Protein AF-A0A5N5E2P5-F1 (afdb_monomer)

Organism: Rhodococcus erythropolis (NCBI:txid1833)

Secondary structure (DSSP, 8-state):
--HHHHHHHHHHHTT--PBP--EE-TTT--EE--HHHHHHHHHHHHHHTTEEEEEEEEEETTEEEEEEEEEETTS-EEEEEEE---SSSSHHHHHHHHHHHHHHHHHHHHT--BTTTTTHHHHHHS-PPPPPHHHHHHHHHHHHHTT--HHHHHHHHHH--SHHHHHHHHHHHHHHHHHHHHHTTTTPPPPP----SSS----------S---HHHHHHHHHHHHHTSSS-HHHHHHHHHHHTTTTTTTSPP-GGG--HHHHHHHHHHHHHHHTT-----GGGT-----------

InterPro domains:
  IPR007499 Essential recombination function protein [PF04404] (5-132)

pLDDT: mean 73.66, std 18.64, range [28.56, 97.94]

Mean predicted aligned error: 20.8 Å

Nearest PDB structures (foldseek):
  3dwq-assembly1_D  TM=5.124E-01  e=7.482E-01  Escherichia coli
  4lid-assembly1_B  TM=5.039E-01  e=1.356E+00  Sulfolobus spindle-shaped virus 1
  6g51-assembly1_v  TM=3.681E-01  e=1.217E+00  Homo sapiens
  3zg5-assembly2_B  TM=3.020E-01  e=7.898E-01  Staphylococcus aureus subsp. aureus Mu50
  6p4t-assembly1_B  TM=3.098E-01  e=9.288E-01  Salmonella enterica subsp. enterica serovar Typhi str. CT18

Sequence (295 aa):
MPPAIAAALVKLQGEVKTVIKGAKNAHYGNTYAELADVQNAALPLLSKHKLALTQWVMSKDGKHFLRSYLVHESGVGVMHDTDLLLVKNDPQGLGSAITYQRRQTTMAILGLSAEDDDDDGNKAANRQAKPTDEQISEIRQLCVDLKFPKEQIDTRLVSLRTEDHATVAIANLRKLVSEKARILRNDETPATPVFTGDRDQVVPNEIIVKTSGKDDVVLNLQRHMLDLPISDKARRNLVGHVTGSKFGTSKPFLKNCTAEEITAIAEAVEEIKAGTYDLPPEWTDDSITPPVETA

Radius of gyration: 28.62 Å; Cα contacts (8 Å, |Δi|>4): 284; chains: 1; bounding box: 66×64×64 Å

Foldseek 3Di:
DDPLVVVLLVVLLVVADAQEFDDADPLPRDTDRFLVSLCVRQVVSCVVSQKDWDWDWDDDPNWIWIWIWIAGPVGDIDIDIGTQDFPDPDPVSSVVSRRVCSRVVSCVSNVHHHPPNVPPVVVVPDDQDAADPVLLVLLLVLCVLLVEDPVVSVVQSVVRGHNSSSVVSNVVSVVVNVVCVVCVVVPDDDDRDYDDPDDDDDDDDDDDDDDDDPVVLLVVLVVLLVPQPADPQLSQVLLCVLQVVPPPPDGDRSVPDDPVSSVVSSVLSVCSVVVNDDGDPVSGDDPDDDDDDDD

Solvent-accessible surface a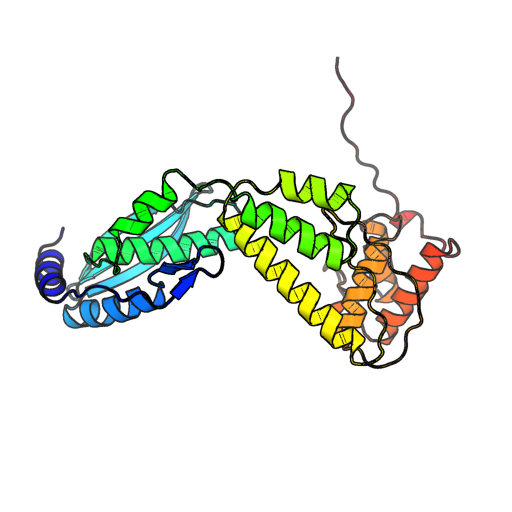rea (backbone atoms only — not comparable to full-atom values): 18065 Å² total; per-residue (Å²): 131,60,68,71,51,52,58,30,48,59,56,41,49,76,68,64,62,74,37,67,54,80,38,69,40,90,81,75,77,46,70,42,59,41,52,65,48,51,44,68,62,44,53,60,48,31,55,75,46,44,34,48,80,46,77,43,85,44,75,56,96,94,42,47,28,40,36,40,36,43,33,30,81,88,74,53,68,53,74,51,78,43,78,50,75,57,93,41,99,45,75,64,32,47,53,52,28,52,51,51,49,56,38,53,50,53,26,64,76,59,69,50,47,48,67,70,61,82,59,55,65,55,69,75,69,76,77,77,53,58,50,49,72,65,52,55,52,49,45,52,49,51,39,52,78,67,64,50,58,67,73,61,51,54,56,52,58,71,67,46,69,23,35,59,54,41,52,54,49,42,55,54,47,53,50,52,52,54,50,52,60,51,37,63,72,67,81,48,86,78,79,83,77,75,88,72,90,63,97,81,78,90,80,86,88,80,79,96,82,82,90,74,56,75,67,55,56,44,55,52,49,54,50,59,56,69,70,43,100,63,52,77,58,29,57,50,47,52,53,32,60,70,56,67,58,80,52,69,99,46,82,78,53,71,87,78,50,51,74,68,47,49,50,54,51,51,52,52,51,51,31,48,74,70,67,75,49,84,75,62,69,88,44,69,75,76,94,79,88,88,81,87,84,85,135

Structure (mmCIF, N/CA/C/O backbone):
data_AF-A0A5N5E2P5-F1
#
_entry.id   AF-A0A5N5E2P5-F1
#
loop_
_atom_site.group_PDB
_atom_site.id
_atom_site.type_symbol
_atom_site.label_atom_id
_atom_site.label_alt_id
_atom_site.label_comp_id
_atom_site.label_asym_id
_atom_site.label_entity_id
_atom_site.label_seq_id
_atom_site.pdbx_PDB_ins_code
_atom_site.Cartn_x
_atom_site.Cartn_y
_atom_site.Cartn_z
_atom_site.occupancy
_atom_site.B_iso_or_equiv
_atom_site.auth_seq_id
_atom_site.auth_comp_id
_atom_site.auth_asym_id
_atom_site.auth_atom_id
_atom_site.pdbx_PDB_model_num
ATOM 1 N N . MET A 1 1 ? -22.476 -6.136 13.411 1.00 83.50 1 MET A N 1
ATOM 2 C CA . MET A 1 1 ? -21.354 -5.376 14.006 1.00 83.50 1 MET A CA 1
ATOM 3 C C . MET A 1 1 ? -21.577 -5.269 15.511 1.00 83.50 1 MET A C 1
ATOM 5 O O . MET A 1 1 ? -22.712 -5.003 15.887 1.00 83.50 1 MET A O 1
ATOM 9 N N . PRO A 1 2 ? -20.570 -5.521 16.365 1.00 94.25 2 PRO A N 1
ATOM 10 C CA . PRO A 1 2 ? -20.704 -5.413 17.818 1.00 94.25 2 PRO A CA 1
ATOM 11 C C . PRO A 1 2 ? -21.111 -3.997 18.271 1.00 94.25 2 PRO A C 1
ATOM 13 O O . PRO A 1 2 ? -20.596 -3.028 17.707 1.00 94.25 2 PRO A O 1
ATOM 16 N N . PRO A 1 3 ? -21.964 -3.847 19.307 1.00 95.38 3 PRO A N 1
ATOM 17 C CA . PRO A 1 3 ? -22.460 -2.539 19.752 1.00 95.38 3 PRO A CA 1
ATOM 18 C C . PRO A 1 3 ? -21.364 -1.537 20.138 1.00 95.38 3 PRO A C 1
ATOM 20 O O . PRO A 1 3 ? -21.463 -0.363 19.792 1.00 95.38 3 PRO A O 1
ATOM 23 N N . ALA A 1 4 ? -20.300 -1.993 20.808 1.00 95.75 4 ALA A N 1
ATOM 24 C CA . ALA A 1 4 ? -19.192 -1.128 21.224 1.00 95.75 4 ALA A CA 1
ATOM 25 C C . ALA A 1 4 ? -18.455 -0.509 20.022 1.00 95.75 4 ALA A C 1
ATOM 27 O O . ALA A 1 4 ? -18.167 0.685 20.014 1.00 95.75 4 ALA A O 1
ATOM 28 N N . ILE A 1 5 ? -18.230 -1.305 18.972 1.00 95.94 5 ILE A N 1
ATOM 29 C CA . ILE A 1 5 ? -17.610 -0.837 17.727 1.00 95.94 5 ILE A CA 1
ATOM 30 C C . ILE A 1 5 ? -18.544 0.123 16.998 1.00 95.94 5 ILE A C 1
ATOM 32 O O . ILE A 1 5 ? -18.100 1.180 16.565 1.00 95.94 5 ILE A O 1
ATOM 36 N N . ALA A 1 6 ? -19.836 -0.207 16.902 1.00 94.69 6 ALA A N 1
ATOM 37 C CA . ALA A 1 6 ? -20.814 0.666 16.260 1.00 94.69 6 ALA A CA 1
ATOM 38 C C . ALA A 1 6 ? -20.874 2.045 16.943 1.00 94.69 6 ALA A C 1
ATOM 40 O O . ALA A 1 6 ? -20.788 3.069 16.273 1.00 94.69 6 ALA A O 1
ATOM 41 N N . ALA A 1 7 ? -20.940 2.082 18.277 1.00 95.31 7 ALA A N 1
ATOM 42 C CA . ALA A 1 7 ? -20.956 3.329 19.039 1.00 95.31 7 ALA A CA 1
ATOM 43 C C . ALA A 1 7 ? -19.668 4.155 18.864 1.00 95.31 7 ALA A C 1
ATOM 45 O O . ALA A 1 7 ? -19.733 5.383 18.782 1.00 95.31 7 ALA A O 1
ATOM 46 N N . ALA A 1 8 ? -18.506 3.498 18.804 1.00 95.69 8 ALA A N 1
ATOM 47 C CA . ALA A 1 8 ? -17.229 4.160 18.561 1.00 95.69 8 ALA A CA 1
ATOM 48 C C . ALA A 1 8 ? -17.138 4.725 17.134 1.00 95.69 8 ALA A C 1
ATOM 50 O O . ALA A 1 8 ? -16.762 5.883 16.971 1.00 95.69 8 ALA A O 1
ATOM 51 N N . LEU A 1 9 ? -17.547 3.954 16.120 1.00 94.12 9 LEU A N 1
ATOM 52 C CA . LEU A 1 9 ? -17.543 4.385 14.720 1.00 94.12 9 LEU A CA 1
ATOM 53 C C . LEU A 1 9 ? -18.496 5.555 14.465 1.00 94.12 9 LEU A C 1
ATOM 55 O O . LEU A 1 9 ? -18.109 6.492 13.778 1.00 94.12 9 LEU A O 1
ATOM 59 N N . VAL A 1 10 ? -19.692 5.557 15.065 1.00 94.50 10 VAL A N 1
ATOM 60 C CA . VAL A 1 10 ? -20.635 6.687 14.955 1.00 94.50 10 VAL A CA 1
ATOM 61 C C . VAL A 1 10 ? -20.004 7.987 15.462 1.00 94.50 10 VAL A C 1
ATOM 63 O O . VAL A 1 10 ? -20.127 9.027 14.820 1.00 94.50 10 VAL A O 1
ATOM 66 N N . LYS A 1 11 ? -19.299 7.940 16.599 1.00 94.31 11 LYS A N 1
ATOM 67 C CA . LYS A 1 11 ? -18.601 9.116 17.143 1.00 94.31 11 LYS A CA 1
ATOM 68 C C . LYS A 1 11 ? -17.418 9.522 16.269 1.00 94.31 11 LYS A C 1
ATOM 70 O O . LYS A 1 11 ? -17.259 10.704 15.996 1.00 94.31 11 LYS A O 1
ATOM 75 N N . LEU A 1 12 ? -16.638 8.541 15.818 1.00 94.00 12 LEU A N 1
ATOM 76 C CA . LEU A 1 12 ? -15.479 8.752 14.956 1.00 94.00 12 LEU A CA 1
ATOM 77 C C . LEU A 1 12 ? -15.874 9.448 13.656 1.00 94.00 12 LEU A C 1
ATOM 79 O O . LEU A 1 12 ? -15.256 10.439 13.288 1.00 94.00 12 LEU A O 1
ATOM 83 N N . GLN A 1 13 ? -16.928 8.975 12.992 1.00 90.94 13 GLN A N 1
ATOM 84 C CA . GLN A 1 13 ? -17.395 9.539 11.725 1.00 90.94 13 GLN A CA 1
ATOM 85 C C . GLN A 1 13 ? -17.903 10.978 11.859 1.00 90.94 13 GLN A C 1
ATOM 87 O O . GLN A 1 13 ? -17.790 11.744 10.909 1.00 90.94 13 GLN A O 1
ATOM 92 N N . GLY A 1 14 ? -18.385 11.382 13.039 1.00 88.44 14 GLY A N 1
ATOM 93 C CA . GLY A 1 14 ? -18.712 12.784 13.319 1.00 88.44 14 GLY A CA 1
ATOM 94 C C . GLY A 1 14 ? -17.494 13.718 13.368 1.00 88.44 14 GLY A C 1
ATOM 95 O O . GLY A 1 14 ? -17.658 14.934 13.305 1.00 88.44 14 GLY A O 1
ATOM 96 N N . GLU A 1 15 ? -16.282 13.171 13.479 1.00 88.62 15 GLU A N 1
ATOM 97 C CA . GLU A 1 15 ? -15.020 13.917 13.537 1.00 88.62 15 GLU A CA 1
ATOM 98 C C . GLU A 1 15 ? -14.133 13.711 12.300 1.00 88.62 15 GLU A C 1
ATOM 100 O O . GLU A 1 15 ? -13.077 14.343 12.182 1.00 88.62 15 GLU A O 1
ATOM 105 N N . VAL A 1 16 ? -14.545 12.827 11.387 1.00 84.44 16 VAL A N 1
ATOM 106 C CA . VAL A 1 16 ? -13.817 12.548 10.152 1.00 84.44 16 VAL A CA 1
ATOM 107 C C . VAL A 1 16 ? -13.736 13.816 9.310 1.00 84.44 16 VAL A C 1
ATOM 109 O O . VAL A 1 16 ? -14.723 14.506 9.066 1.00 84.44 16 VAL A O 1
ATOM 112 N N . LYS A 1 17 ? -12.521 14.105 8.852 1.00 76.44 17 LYS A N 1
ATOM 113 C CA . LYS A 1 17 ? -12.235 15.152 7.879 1.00 76.44 17 LYS A CA 1
ATOM 114 C C . LYS A 1 17 ? -11.720 14.513 6.601 1.00 76.44 17 LYS A C 1
ATOM 116 O O . LYS A 1 17 ? -11.146 13.424 6.639 1.00 76.44 17 LYS A O 1
ATOM 121 N N . THR A 1 18 ? -11.895 15.220 5.494 1.00 78.12 18 THR A N 1
ATOM 122 C CA . THR A 1 18 ? -11.316 14.846 4.205 1.00 78.12 18 THR A CA 1
ATOM 123 C C . THR A 1 18 ? -9.801 14.696 4.329 1.00 78.12 18 THR A C 1
ATOM 125 O O . THR A 1 18 ? -9.132 15.522 4.956 1.00 78.12 18 THR A O 1
ATOM 128 N N . VAL A 1 19 ? -9.259 13.630 3.744 1.00 78.00 19 VAL A N 1
ATOM 129 C CA . VAL A 1 19 ? -7.816 13.393 3.678 1.00 78.00 19 VAL A CA 1
ATOM 130 C C . VAL A 1 19 ? -7.239 14.245 2.549 1.00 78.00 19 VAL A C 1
ATOM 132 O O . VAL A 1 19 ? -7.594 14.067 1.383 1.00 78.00 19 VAL A O 1
ATOM 135 N N . ILE A 1 20 ? -6.340 15.164 2.900 1.00 73.06 20 ILE A N 1
ATOM 136 C CA . ILE A 1 20 ? -5.636 16.018 1.936 1.00 73.06 20 ILE A CA 1
ATOM 137 C C . ILE A 1 20 ? -4.617 15.162 1.176 1.00 73.06 20 ILE A C 1
ATOM 139 O O . ILE A 1 20 ? -3.851 14.414 1.788 1.00 73.06 20 ILE A O 1
ATOM 143 N N . LYS A 1 21 ? -4.604 15.263 -0.157 1.00 67.38 21 LYS A N 1
ATOM 144 C CA . LYS A 1 21 ? -3.681 14.503 -1.013 1.00 67.38 21 LYS A CA 1
ATOM 145 C C . LYS A 1 21 ? -2.284 15.140 -0.984 1.00 67.38 21 LYS A C 1
ATOM 147 O O . LYS A 1 21 ? -2.104 16.245 -1.489 1.00 67.38 21 LYS A O 1
ATOM 152 N N . GLY A 1 22 ? -1.285 14.447 -0.431 1.00 59.53 22 GLY A N 1
ATOM 153 C CA . GLY A 1 22 ? 0.102 14.934 -0.397 1.00 59.53 22 GLY A CA 1
ATOM 154 C C . GLY A 1 22 ? 0.962 14.482 -1.582 1.00 59.53 22 GLY A C 1
ATOM 155 O O . GLY A 1 22 ? 1.931 15.154 -1.945 1.00 59.53 22 GLY A O 1
ATOM 156 N N . ALA A 1 23 ? 0.611 13.358 -2.209 1.00 56.78 23 ALA A N 1
ATOM 157 C CA . ALA A 1 23 ? 1.474 12.692 -3.173 1.00 56.78 23 ALA A CA 1
ATOM 158 C C . ALA A 1 23 ? 1.093 12.985 -4.618 1.00 56.78 23 ALA A C 1
ATOM 160 O O . ALA A 1 23 ? -0.083 12.991 -4.981 1.00 56.78 23 ALA A O 1
ATOM 161 N N . LYS A 1 24 ? 2.108 13.182 -5.462 1.00 52.88 24 LYS A N 1
ATOM 162 C CA . LYS A 1 24 ? 1.954 13.356 -6.909 1.00 52.88 24 LYS A CA 1
ATOM 163 C C . LYS A 1 24 ? 2.412 12.104 -7.630 1.00 52.88 24 LYS A C 1
ATOM 165 O O . LYS A 1 24 ? 3.543 11.654 -7.459 1.00 52.88 24 LYS A O 1
ATOM 170 N N . ASN A 1 25 ? 1.562 11.583 -8.501 1.00 52.97 25 ASN A N 1
ATOM 171 C CA . ASN A 1 25 ? 1.966 10.545 -9.424 1.00 52.97 25 ASN A CA 1
ATOM 172 C C . ASN A 1 25 ? 2.807 11.168 -10.548 1.00 52.97 25 ASN A C 1
ATOM 174 O O . ASN A 1 25 ? 2.272 11.831 -11.435 1.00 52.97 25 ASN A O 1
ATOM 178 N N . ALA A 1 26 ? 4.123 10.945 -10.524 1.00 45.75 26 ALA A N 1
ATOM 179 C CA . ALA A 1 26 ? 5.049 11.490 -11.519 1.00 45.75 26 ALA A CA 1
ATOM 180 C C . ALA A 1 26 ? 4.751 11.036 -12.963 1.00 45.75 26 ALA A C 1
ATOM 182 O O . ALA A 1 26 ? 5.184 11.693 -13.905 1.00 45.75 26 ALA A O 1
ATOM 183 N N . HIS A 1 27 ? 4.014 9.935 -13.140 1.00 39.25 27 HIS A N 1
ATOM 184 C CA . HIS A 1 27 ? 3.680 9.383 -14.452 1.00 39.25 27 HIS A CA 1
ATOM 185 C C . HIS A 1 27 ? 2.360 9.907 -15.024 1.00 39.25 27 HIS A C 1
ATOM 187 O O . HIS A 1 27 ? 2.236 9.982 -16.240 1.00 39.25 27 HIS A O 1
ATOM 193 N N . TYR A 1 28 ? 1.400 10.272 -14.170 1.00 49.59 28 TYR A N 1
ATOM 194 C CA . TYR A 1 28 ? 0.038 10.632 -14.594 1.00 49.59 28 TYR A CA 1
ATOM 195 C C . TYR A 1 28 ? -0.401 12.031 -14.144 1.00 49.59 28 TYR A C 1
ATOM 197 O O . TYR A 1 28 ? -1.546 12.410 -14.354 1.00 49.59 28 TYR A O 1
ATOM 205 N N . GLY A 1 29 ? 0.461 12.791 -13.459 1.00 52.72 29 GLY A N 1
ATOM 206 C CA . GLY A 1 29 ? 0.182 14.162 -13.013 1.00 52.72 29 GLY A CA 1
ATOM 207 C C . GLY A 1 29 ? -0.901 14.305 -11.933 1.00 52.72 29 GLY A C 1
ATOM 208 O O . GLY A 1 29 ? -1.040 15.383 -11.362 1.00 52.72 29 GLY A O 1
ATOM 209 N N . ASN A 1 30 ? -1.633 13.235 -11.613 1.00 58.16 30 ASN A N 1
ATOM 210 C CA . ASN A 1 30 ? -2.681 13.233 -10.597 1.00 58.16 30 ASN A CA 1
ATOM 211 C C . ASN A 1 30 ? -2.098 13.211 -9.180 1.00 58.16 30 ASN A C 1
ATOM 213 O O . ASN A 1 30 ? -1.058 12.595 -8.920 1.00 58.16 30 ASN A O 1
ATOM 217 N N . THR A 1 31 ? -2.812 13.836 -8.248 1.00 58.44 31 THR A N 1
ATOM 218 C CA . THR A 1 31 ? -2.557 13.719 -6.815 1.00 58.44 31 THR A CA 1
ATOM 219 C C . THR A 1 31 ? -3.362 12.568 -6.221 1.00 58.44 31 THR A C 1
ATOM 221 O O . THR A 1 31 ? -4.512 12.335 -6.593 1.00 58.44 31 THR A O 1
ATOM 224 N N . TYR A 1 32 ? -2.768 11.839 -5.282 1.00 65.75 32 TYR A N 1
ATOM 225 C CA . TYR A 1 32 ? -3.447 10.785 -4.532 1.00 65.75 32 TYR A CA 1
ATOM 226 C C . TYR A 1 32 ? -3.073 10.863 -3.051 1.00 65.75 32 TYR A C 1
ATOM 228 O O . TYR A 1 32 ? -2.025 11.397 -2.692 1.00 65.75 32 TYR A O 1
ATOM 236 N N . ALA A 1 33 ? -3.933 10.332 -2.181 1.00 68.00 33 ALA A N 1
ATOM 237 C CA . ALA A 1 33 ? -3.616 10.218 -0.762 1.00 68.00 33 ALA A CA 1
ATOM 238 C C . ALA A 1 33 ? -2.648 9.050 -0.569 1.00 68.00 33 ALA A C 1
ATOM 240 O O . ALA A 1 33 ? -2.940 7.923 -0.983 1.00 68.00 33 ALA A O 1
ATOM 241 N N . GLU A 1 34 ? -1.483 9.275 0.024 1.00 81.25 34 GLU A N 1
ATOM 242 C CA . GLU A 1 34 ? -0.587 8.174 0.364 1.00 81.25 34 GLU A CA 1
ATOM 243 C C . GLU A 1 34 ? -1.131 7.356 1.535 1.00 81.25 34 GLU A C 1
ATOM 245 O O . GLU A 1 34 ? -1.969 7.807 2.317 1.00 81.25 34 GLU A O 1
ATOM 250 N N . LEU A 1 35 ? -0.638 6.122 1.687 1.00 83.19 35 LEU A N 1
ATOM 251 C CA . LEU A 1 35 ? -0.956 5.326 2.874 1.00 83.19 35 LEU A CA 1
ATOM 252 C C . LEU A 1 35 ? -0.565 6.079 4.158 1.00 83.19 35 LEU A C 1
ATOM 254 O O . LEU A 1 35 ? -1.286 5.989 5.148 1.00 83.19 35 LEU A O 1
ATOM 258 N N . ALA A 1 36 ? 0.536 6.837 4.126 1.00 84.50 36 ALA A N 1
ATOM 259 C CA . ALA A 1 36 ? 0.973 7.677 5.235 1.00 84.50 36 ALA A CA 1
ATOM 260 C C . ALA A 1 36 ? -0.049 8.779 5.562 1.00 84.50 36 ALA A C 1
ATOM 262 O O . ALA A 1 36 ? -0.403 8.934 6.728 1.00 84.50 36 ALA A O 1
ATOM 263 N N . ASP A 1 37 ? -0.584 9.479 4.556 1.00 86.81 37 ASP A N 1
ATOM 264 C CA . ASP A 1 37 ? -1.609 10.518 4.745 1.00 86.81 37 ASP A CA 1
ATOM 265 C C . ASP A 1 37 ? -2.865 9.939 5.406 1.00 86.81 37 ASP A C 1
ATOM 267 O O . ASP A 1 37 ? -3.363 10.459 6.408 1.00 86.81 37 ASP A O 1
ATOM 271 N N . VAL A 1 38 ? -3.330 8.794 4.896 1.00 88.69 38 VAL A N 1
ATOM 272 C CA . VAL A 1 38 ? -4.485 8.085 5.459 1.00 88.69 38 VAL A CA 1
ATOM 273 C C . VAL A 1 38 ? -4.208 7.630 6.890 1.00 88.69 38 VAL A C 1
ATOM 275 O O . VAL A 1 38 ? -5.072 7.780 7.748 1.00 88.69 38 VAL A O 1
ATOM 278 N N . GLN A 1 39 ? -3.017 7.109 7.187 1.00 89.81 39 GLN A N 1
ATOM 279 C CA . GLN A 1 39 ? -2.651 6.700 8.546 1.00 89.81 39 GLN A CA 1
ATOM 280 C C . GLN A 1 39 ? -2.555 7.887 9.508 1.00 89.81 39 GLN A C 1
ATOM 282 O O . GLN A 1 39 ? -3.032 7.782 10.638 1.00 89.81 39 GLN A O 1
ATOM 287 N N . ASN A 1 40 ? -2.006 9.017 9.065 1.00 89.38 40 ASN A N 1
ATOM 288 C CA . ASN A 1 40 ? -1.906 10.239 9.862 1.00 89.38 40 ASN A CA 1
ATOM 289 C C . ASN A 1 40 ? -3.286 10.810 10.213 1.00 89.38 40 ASN A C 1
ATOM 291 O O . ASN A 1 40 ? -3.468 11.323 11.316 1.00 89.38 40 ASN A O 1
ATOM 295 N N . ALA A 1 41 ? -4.269 10.676 9.319 1.00 89.19 41 ALA A N 1
ATOM 296 C CA . ALA A 1 41 ? -5.658 11.031 9.604 1.00 89.19 41 ALA A CA 1
ATOM 297 C C . ALA A 1 41 ? -6.366 9.979 10.485 1.00 89.19 41 ALA A C 1
ATOM 299 O O . ALA A 1 41 ? -7.078 10.322 11.429 1.00 89.19 41 ALA A O 1
ATOM 300 N N . ALA A 1 42 ? -6.161 8.691 10.202 1.00 92.38 42 ALA A N 1
ATOM 301 C CA . ALA A 1 42 ? -6.898 7.590 10.818 1.00 92.38 42 ALA A CA 1
ATOM 302 C C . ALA A 1 42 ? -6.443 7.248 12.245 1.00 92.38 42 ALA A C 1
ATOM 304 O O . ALA A 1 42 ? -7.281 7.038 13.121 1.00 92.38 42 ALA A O 1
ATOM 305 N N . LEU A 1 43 ? -5.133 7.148 12.498 1.00 92.69 43 LEU A N 1
ATOM 306 C CA . LEU A 1 43 ? -4.600 6.638 13.770 1.00 92.69 43 LEU A CA 1
ATOM 307 C C . LEU A 1 43 ? -4.981 7.500 14.990 1.00 92.69 43 LEU A C 1
ATOM 309 O O . LEU A 1 43 ? -5.352 6.914 16.017 1.00 92.69 43 LEU A O 1
ATOM 313 N N . PRO A 1 44 ? -4.960 8.849 14.921 1.00 93.62 44 PRO A N 1
ATOM 314 C CA . PRO A 1 44 ? -5.423 9.685 16.027 1.00 93.62 44 PRO A CA 1
ATOM 315 C C . PRO A 1 44 ? -6.914 9.489 16.326 1.00 93.62 44 PRO A C 1
ATOM 317 O O . PRO A 1 44 ? -7.292 9.380 17.493 1.00 93.62 44 PRO A O 1
ATOM 320 N N . LEU A 1 45 ? -7.751 9.383 15.286 1.00 93.88 45 LEU A N 1
ATOM 321 C CA . LEU A 1 45 ? -9.193 9.155 15.419 1.00 93.88 45 LEU A CA 1
ATOM 322 C C . LEU A 1 45 ? -9.490 7.785 16.039 1.00 93.88 45 LEU A C 1
ATOM 324 O O . LEU A 1 45 ? -10.244 7.686 17.007 1.00 93.88 45 LEU A O 1
ATOM 328 N N . LEU A 1 46 ? -8.846 6.734 15.528 1.00 95.56 46 LEU A N 1
ATOM 329 C CA . LEU A 1 46 ? -8.936 5.378 16.070 1.00 95.56 46 LEU A CA 1
ATOM 330 C C . LEU A 1 46 ? -8.591 5.360 17.565 1.00 95.56 46 LEU A C 1
ATOM 332 O O . LEU A 1 46 ? -9.402 4.920 18.379 1.00 95.56 46 LEU A O 1
ATOM 336 N N . SER A 1 47 ? -7.443 5.931 17.936 1.00 95.56 47 SER A N 1
ATOM 337 C CA . SER A 1 47 ? -6.980 5.976 19.329 1.00 95.56 47 SER A CA 1
ATOM 338 C C . SER A 1 47 ? -7.943 6.753 20.231 1.00 95.56 47 SER A C 1
ATOM 340 O O . SER A 1 47 ? -8.299 6.278 21.310 1.00 95.56 47 SER A O 1
ATOM 342 N N . LYS A 1 48 ? -8.427 7.917 19.776 1.00 96.31 48 LYS A N 1
ATOM 343 C CA . LYS A 1 48 ? -9.385 8.753 20.517 1.00 96.31 48 LYS A CA 1
ATOM 344 C C . LYS A 1 48 ? -10.699 8.021 20.801 1.00 96.31 48 LYS A C 1
ATOM 346 O O . LYS A 1 48 ? -11.254 8.154 21.892 1.00 96.31 48 LYS A O 1
ATOM 351 N N . HIS A 1 49 ? -11.181 7.233 19.843 1.00 96.44 49 HIS A N 1
ATOM 352 C CA . HIS A 1 49 ? -12.412 6.449 19.972 1.00 96.44 49 HIS A CA 1
ATOM 353 C C . HIS A 1 49 ? -12.173 5.003 20.413 1.00 96.44 49 HIS A C 1
ATOM 355 O O . HIS A 1 49 ? -13.092 4.187 20.353 1.00 96.44 49 HIS A O 1
ATOM 361 N N . LYS A 1 50 ? -10.970 4.704 20.921 1.00 97.31 50 LYS A N 1
ATOM 362 C CA . LYS A 1 50 ? -10.612 3.421 21.537 1.00 97.31 50 LYS A CA 1
ATOM 363 C C . LYS A 1 50 ? -10.767 2.220 20.604 1.00 97.31 50 LYS A C 1
ATOM 365 O O . LYS A 1 50 ? -11.138 1.117 21.015 1.00 97.31 50 LYS A O 1
ATOM 370 N N . LEU A 1 51 ? -10.481 2.465 19.335 1.00 97.56 51 LEU A N 1
ATOM 371 C CA . LEU A 1 51 ? -10.432 1.485 18.271 1.00 97.56 51 LEU A CA 1
ATOM 372 C C . LEU A 1 51 ? -8.977 1.268 17.853 1.00 97.56 51 LEU A C 1
ATOM 374 O O . LEU A 1 51 ? -8.164 2.188 17.867 1.00 97.56 51 LEU A O 1
ATOM 378 N N . ALA A 1 52 ? -8.660 0.057 17.418 1.00 96.81 52 ALA A N 1
ATOM 379 C CA . ALA A 1 52 ? -7.419 -0.246 16.726 1.00 96.81 52 ALA A CA 1
ATOM 380 C C . ALA A 1 52 ? -7.728 -1.008 15.439 1.00 96.81 52 ALA A C 1
ATOM 382 O O . ALA A 1 52 ? -8.572 -1.905 15.425 1.00 96.81 52 ALA A O 1
ATOM 383 N N . LEU A 1 53 ? -7.035 -0.649 14.359 1.00 96.31 53 LEU A N 1
ATOM 384 C CA . LEU A 1 53 ? -7.096 -1.349 13.083 1.00 96.31 53 LEU A CA 1
ATOM 385 C C . LEU A 1 53 ? -5.764 -2.058 12.851 1.00 96.31 53 LEU A C 1
ATOM 387 O O . LEU A 1 53 ? -4.710 -1.427 12.803 1.00 96.31 53 LEU A O 1
ATOM 391 N N . THR A 1 54 ? -5.821 -3.372 12.687 1.00 95.44 54 THR A N 1
ATOM 392 C CA . THR A 1 54 ? -4.664 -4.213 12.367 1.00 95.44 54 THR A CA 1
ATOM 393 C C . THR A 1 54 ? -4.879 -4.868 11.014 1.00 95.44 54 THR A C 1
ATOM 395 O O . THR A 1 54 ? -6.007 -5.198 10.654 1.00 95.44 54 THR A O 1
ATOM 398 N N . GLN A 1 55 ? -3.813 -4.986 10.224 1.00 96.38 55 GLN A N 1
ATOM 399 C CA . GLN A 1 55 ? -3.895 -5.486 8.856 1.00 96.38 55 GLN A CA 1
ATOM 400 C C . GLN A 1 55 ? -2.746 -6.452 8.588 1.00 96.38 55 GLN A C 1
ATOM 402 O O . GLN A 1 55 ? -1.584 -6.044 8.610 1.00 96.38 55 GLN A O 1
ATOM 407 N N . TRP A 1 56 ? -3.070 -7.716 8.327 1.00 96.38 56 TRP A N 1
ATOM 408 C CA . TRP A 1 56 ? -2.093 -8.765 8.041 1.00 96.38 56 TRP A CA 1
ATOM 409 C C . TRP A 1 56 ? -2.228 -9.259 6.614 1.00 96.38 56 TRP A C 1
ATOM 411 O O . TRP A 1 56 ? -3.332 -9.459 6.110 1.00 96.38 56 TRP A O 1
ATOM 421 N N . VAL A 1 57 ? -1.088 -9.486 5.973 1.00 95.38 57 VAL A N 1
ATOM 422 C CA . VAL A 1 57 ? -1.043 -10.141 4.670 1.00 95.38 57 VAL A CA 1
ATOM 423 C C . VAL A 1 57 ? -1.056 -11.637 4.908 1.00 95.38 57 VAL A C 1
ATOM 425 O O . VAL A 1 57 ? -0.192 -12.175 5.598 1.00 95.38 57 VAL A O 1
ATOM 428 N N . MET A 1 58 ? -2.045 -12.297 4.334 1.00 94.88 58 MET A N 1
ATOM 429 C CA . MET A 1 58 ? -2.252 -13.726 4.454 1.00 94.88 58 MET A CA 1
ATOM 430 C C . MET A 1 58 ? -2.165 -14.354 3.068 1.00 94.88 58 MET A C 1
ATOM 432 O O . MET A 1 58 ? -2.451 -13.714 2.055 1.00 94.88 58 MET A O 1
ATOM 436 N N . SER A 1 59 ? -1.754 -15.617 3.021 1.00 92.75 59 SER A N 1
ATOM 437 C CA . SER A 1 59 ? -1.669 -16.376 1.775 1.00 92.75 59 SER A CA 1
ATOM 438 C C . SER A 1 59 ? -2.330 -17.728 1.969 1.00 92.75 59 SER A C 1
ATOM 440 O O . SER A 1 59 ? -2.056 -18.410 2.957 1.00 92.75 59 SER A O 1
ATOM 442 N N . LYS A 1 60 ? -3.204 -18.113 1.041 1.00 91.69 60 LYS A N 1
ATOM 443 C CA . LYS A 1 60 ? -3.862 -19.419 1.033 1.00 91.69 60 LYS A CA 1
ATOM 444 C C . LYS A 1 60 ? -4.094 -19.855 -0.409 1.00 91.69 60 LYS A C 1
ATOM 446 O O . LYS A 1 60 ? -4.546 -19.053 -1.219 1.00 91.69 60 LYS A O 1
ATOM 451 N N . ASP A 1 61 ? -3.759 -21.103 -0.727 1.00 91.12 61 ASP A N 1
ATOM 452 C CA . ASP A 1 61 ? -3.987 -21.710 -2.048 1.00 91.12 61 ASP A CA 1
ATOM 453 C C . ASP A 1 61 ? -3.422 -20.873 -3.216 1.00 91.12 61 ASP A C 1
ATOM 455 O O . ASP A 1 61 ? -4.047 -20.717 -4.263 1.00 91.12 61 ASP A O 1
ATOM 459 N N . GLY A 1 62 ? -2.242 -20.270 -3.016 1.00 85.12 62 GLY A N 1
ATOM 460 C CA . GLY A 1 62 ? -1.581 -19.425 -4.020 1.00 85.12 62 GLY A CA 1
ATOM 461 C C . GLY A 1 62 ? -2.221 -18.048 -4.238 1.00 85.12 62 GLY A C 1
ATOM 462 O O . GLY A 1 62 ? -1.778 -17.311 -5.115 1.00 85.12 62 GLY A O 1
ATOM 463 N N . LYS A 1 63 ? -3.235 -17.677 -3.448 1.00 89.50 63 LYS A N 1
ATOM 464 C CA . LYS A 1 63 ? -3.837 -16.341 -3.441 1.00 89.50 63 LYS A CA 1
ATOM 465 C C . LYS A 1 63 ? -3.414 -15.569 -2.201 1.00 89.50 63 LYS A C 1
ATOM 467 O O . LYS A 1 63 ? -3.293 -16.134 -1.111 1.00 89.50 63 LYS A O 1
ATOM 472 N N . HIS A 1 64 ? -3.231 -14.266 -2.371 1.00 94.00 64 HIS A N 1
ATOM 473 C CA . HIS A 1 64 ? -2.929 -13.349 -1.282 1.00 94.00 64 HIS A CA 1
ATOM 474 C C . HIS A 1 64 ? -4.173 -12.537 -0.928 1.00 94.00 64 HIS A C 1
ATOM 476 O O . HIS A 1 64 ? -4.908 -12.096 -1.809 1.00 94.00 64 HIS A O 1
ATOM 482 N N . PHE A 1 65 ? -4.393 -12.318 0.361 1.00 96.00 65 PHE A N 1
ATOM 483 C CA . PHE A 1 65 ? -5.470 -11.471 0.858 1.00 96.00 65 PHE A CA 1
ATOM 484 C C . PHE A 1 65 ? -4.986 -10.649 2.047 1.00 96.00 65 PHE A C 1
ATOM 486 O O . PHE A 1 65 ? -4.081 -11.039 2.789 1.00 96.00 65 PHE A O 1
ATOM 493 N N . LEU A 1 66 ? -5.587 -9.481 2.216 1.00 96.81 66 LEU A N 1
ATOM 494 C CA . LEU A 1 66 ? -5.375 -8.607 3.349 1.00 96.81 66 LEU A CA 1
ATOM 495 C C . LEU A 1 66 ? -6.475 -8.854 4.377 1.00 96.81 66 LEU A C 1
ATOM 497 O O . LEU A 1 66 ? -7.643 -8.552 4.141 1.00 96.81 66 LEU A O 1
ATOM 501 N N . ARG A 1 67 ? -6.088 -9.355 5.543 1.00 97.25 67 ARG A N 1
ATOM 502 C CA . ARG A 1 67 ? -6.966 -9.487 6.700 1.00 97.25 67 ARG A CA 1
ATOM 503 C C . ARG A 1 67 ? -6.950 -8.201 7.500 1.00 97.25 67 ARG A C 1
ATOM 505 O O . ARG A 1 67 ? -5.943 -7.897 8.132 1.00 97.25 67 ARG A O 1
ATOM 512 N N . SER A 1 68 ? -8.060 -7.476 7.500 1.00 96.94 68 SER A N 1
ATOM 513 C CA . SER A 1 68 ? -8.259 -6.289 8.328 1.00 96.94 68 SER A CA 1
ATOM 514 C C . SER A 1 68 ? -9.087 -6.642 9.558 1.00 96.94 68 SER A C 1
ATOM 516 O O . SER A 1 68 ? -10.169 -7.216 9.446 1.00 96.94 68 SER A O 1
ATOM 518 N N . TYR A 1 69 ? -8.585 -6.294 10.738 1.00 96.75 69 TYR A N 1
ATOM 519 C CA . TYR A 1 69 ? -9.251 -6.534 12.009 1.00 96.75 69 TYR A CA 1
ATOM 520 C C . TYR A 1 69 ? -9.372 -5.234 12.797 1.00 96.75 69 TYR A C 1
ATOM 522 O O . TYR A 1 69 ? -8.368 -4.644 13.208 1.00 96.75 69 TYR A O 1
ATOM 530 N N . LEU A 1 70 ? -10.618 -4.790 12.973 1.00 97.12 70 LEU A N 1
ATOM 531 C CA . LEU A 1 70 ? -10.985 -3.629 13.771 1.00 97.12 70 LEU A CA 1
ATOM 532 C C . LEU A 1 70 ? -11.410 -4.109 15.157 1.00 97.12 70 LEU A C 1
ATOM 534 O O . LEU A 1 70 ? -12.396 -4.835 15.281 1.00 97.12 70 LEU A O 1
ATOM 538 N N . VAL A 1 71 ? -10.689 -3.695 16.191 1.00 97.31 71 VAL A N 1
ATOM 539 C CA . VAL A 1 71 ? -10.924 -4.094 17.582 1.00 97.31 71 VAL A CA 1
ATOM 540 C C . VAL A 1 71 ? -11.214 -2.871 18.445 1.00 97.31 71 VAL A C 1
ATOM 542 O O . VAL A 1 71 ? -10.629 -1.811 18.243 1.00 97.31 71 VAL A O 1
ATOM 545 N N . HIS A 1 72 ? -12.129 -3.013 19.399 1.00 97.94 72 HIS A N 1
ATOM 546 C CA . HIS A 1 72 ? -12.407 -2.018 20.435 1.00 97.94 72 HIS A CA 1
ATOM 547 C C . HIS A 1 72 ? -11.717 -2.414 21.750 1.00 97.94 72 HIS A C 1
ATOM 549 O O . HIS A 1 72 ? -11.523 -3.604 21.997 1.00 97.94 72 HIS A O 1
ATOM 555 N N . GLU A 1 73 ? -11.404 -1.454 22.631 1.00 97.25 73 GLU A N 1
ATOM 556 C CA . GLU A 1 73 ? -10.734 -1.715 23.927 1.00 97.25 73 GLU A CA 1
ATOM 557 C C . GLU A 1 73 ? -11.419 -2.792 24.787 1.00 97.25 73 GLU A C 1
ATOM 559 O O . GLU A 1 73 ? -10.777 -3.450 25.599 1.00 97.25 73 GLU A O 1
ATOM 564 N N . SER A 1 74 ? -12.722 -3.011 24.588 1.00 96.62 74 SER A N 1
ATOM 565 C CA . SER A 1 74 ? -13.491 -4.041 25.293 1.00 96.62 74 SER A CA 1
ATOM 566 C C . SER A 1 74 ? -13.184 -5.470 24.820 1.00 96.62 74 SER A C 1
ATOM 568 O O . SER A 1 74 ? -13.831 -6.407 25.277 1.00 96.62 74 SER A O 1
ATOM 570 N N . GLY A 1 75 ? -12.267 -5.645 23.864 1.00 93.81 75 GLY A N 1
ATOM 571 C CA . GLY A 1 75 ? -11.837 -6.936 23.324 1.00 93.81 75 GLY A CA 1
ATOM 572 C C . GLY A 1 75 ? -12.727 -7.500 22.214 1.00 93.81 75 GLY A C 1
ATOM 573 O O . GLY A 1 75 ? -12.389 -8.523 21.624 1.00 93.81 75 GLY A O 1
ATOM 574 N N . VAL A 1 76 ? -13.843 -6.840 21.886 1.00 96.31 76 VAL A N 1
ATOM 575 C CA . VAL A 1 76 ? -14.669 -7.237 20.737 1.00 96.31 76 VAL A CA 1
ATOM 576 C C . VAL A 1 76 ? -14.079 -6.675 19.451 1.00 96.31 76 VAL A C 1
ATOM 578 O O . VAL A 1 76 ? -13.589 -5.545 19.427 1.00 96.31 76 VAL A O 1
ATOM 581 N N . GLY A 1 77 ? -14.165 -7.448 18.372 1.00 95.75 77 GLY A N 1
ATOM 582 C CA . GLY A 1 77 ? -13.626 -7.064 17.075 1.00 95.75 77 GLY A CA 1
ATOM 583 C C . GLY A 1 77 ? -14.477 -7.533 15.902 1.00 95.75 77 GLY A C 1
ATOM 584 O O . GLY A 1 77 ? -15.341 -8.399 16.041 1.00 95.75 77 GLY A O 1
ATOM 585 N N . VAL A 1 78 ? -14.223 -6.944 14.737 1.00 95.81 78 VAL A N 1
ATOM 586 C CA . VAL A 1 78 ? -14.759 -7.375 13.443 1.00 95.81 78 VAL A CA 1
ATOM 587 C C . VAL A 1 78 ? -13.599 -7.572 12.489 1.00 95.81 78 VAL A C 1
ATOM 589 O O . VAL A 1 78 ? -12.740 -6.703 12.352 1.00 95.81 78 VAL A O 1
ATOM 592 N N . MET A 1 79 ? -13.590 -8.727 11.835 1.00 95.38 79 MET A N 1
ATOM 593 C CA . MET A 1 79 ? -12.563 -9.124 10.885 1.00 95.38 79 MET A CA 1
ATOM 594 C C . MET A 1 79 ? -13.157 -9.216 9.488 1.00 95.38 79 MET A C 1
ATOM 596 O O . MET A 1 79 ? -14.275 -9.707 9.321 1.00 95.38 79 MET A O 1
ATOM 600 N N . HIS A 1 80 ? -12.395 -8.778 8.496 1.00 93.69 80 HIS A N 1
ATOM 601 C CA . HIS A 1 80 ? -12.737 -8.932 7.094 1.00 93.69 80 HIS A CA 1
ATOM 602 C C . HIS A 1 80 ? -11.478 -9.212 6.276 1.00 93.69 80 HIS A C 1
ATOM 604 O O . HIS A 1 80 ? -10.442 -8.580 6.488 1.00 93.69 80 HIS A O 1
ATOM 610 N N . ASP A 1 81 ? -11.588 -10.152 5.345 1.00 95.06 81 ASP A N 1
ATOM 611 C CA . ASP A 1 81 ? -10.524 -10.509 4.417 1.00 95.06 81 ASP A CA 1
ATOM 612 C C . ASP A 1 81 ? -10.852 -9.902 3.054 1.00 95.06 81 ASP A C 1
ATOM 614 O O . ASP A 1 81 ? -11.967 -10.060 2.556 1.00 95.06 81 ASP A O 1
ATOM 618 N N . THR A 1 82 ? -9.890 -9.205 2.456 1.00 94.25 82 THR A N 1
ATOM 619 C CA . THR A 1 82 ? -10.029 -8.630 1.116 1.00 94.25 82 THR A CA 1
ATOM 620 C C . THR A 1 82 ? -8.927 -9.143 0.210 1.00 94.25 82 THR A C 1
ATOM 622 O O . THR A 1 82 ? -7.750 -9.062 0.558 1.00 94.25 82 THR A O 1
ATOM 625 N N . ASP A 1 83 ? -9.300 -9.659 -0.955 1.00 93.75 83 ASP A N 1
ATOM 626 C CA . ASP A 1 83 ? -8.347 -10.210 -1.914 1.00 93.75 83 ASP A CA 1
ATOM 627 C C . ASP A 1 83 ? -7.357 -9.146 -2.402 1.00 93.75 83 ASP A C 1
ATOM 629 O O . ASP A 1 83 ? -7.715 -7.994 -2.657 1.00 93.75 83 ASP A O 1
ATOM 633 N N . LEU A 1 84 ? -6.092 -9.544 -2.549 1.00 92.75 84 LEU A N 1
ATOM 634 C CA . LEU A 1 84 ? -5.071 -8.717 -3.177 1.00 92.75 84 LEU A CA 1
ATOM 635 C C . LEU A 1 84 ? -5.045 -9.025 -4.672 1.00 92.75 84 LEU A C 1
ATOM 637 O O . LEU A 1 84 ? -4.662 -10.116 -5.095 1.00 92.75 84 LEU A O 1
ATOM 641 N N . LEU A 1 85 ? -5.443 -8.042 -5.474 1.00 87.00 85 LEU A N 1
ATOM 642 C CA . LEU A 1 85 ? -5.393 -8.130 -6.927 1.00 87.00 85 LEU A CA 1
ATOM 643 C C . LEU A 1 85 ? -4.010 -7.689 -7.410 1.00 87.00 85 LEU A C 1
ATOM 645 O O . LEU A 1 85 ? -3.650 -6.515 -7.328 1.00 87.00 85 LEU A O 1
ATOM 649 N N . LEU A 1 86 ? -3.219 -8.648 -7.889 1.00 85.44 86 LEU A N 1
ATOM 650 C CA . LEU A 1 86 ? -1.874 -8.405 -8.400 1.00 85.44 86 LEU A CA 1
ATOM 651 C C . LEU A 1 86 ? -1.915 -8.242 -9.922 1.00 85.44 86 LEU A C 1
ATOM 653 O O . LEU A 1 86 ? -2.445 -9.095 -10.629 1.00 85.44 86 LEU A O 1
ATOM 657 N N . VAL A 1 87 ? -1.288 -7.179 -10.433 1.00 78.31 87 VAL A N 1
ATOM 658 C CA . VAL A 1 87 ? -1.062 -6.999 -11.882 1.00 78.31 87 VAL A CA 1
ATOM 659 C C . VAL A 1 87 ? 0.019 -7.960 -12.387 1.00 78.31 87 VAL A C 1
ATOM 661 O O . VAL A 1 87 ? -0.068 -8.484 -13.494 1.00 78.31 87 VAL A O 1
ATOM 664 N N . LYS A 1 88 ? 1.041 -8.204 -11.559 1.00 75.75 88 LYS A N 1
ATOM 665 C CA . LYS A 1 88 ? 2.107 -9.182 -11.790 1.00 75.75 88 LYS A CA 1
ATOM 666 C C . LYS A 1 88 ? 2.320 -10.001 -10.527 1.00 75.75 88 LYS A C 1
ATOM 668 O O . LYS A 1 88 ? 2.345 -9.442 -9.431 1.00 75.75 88 LY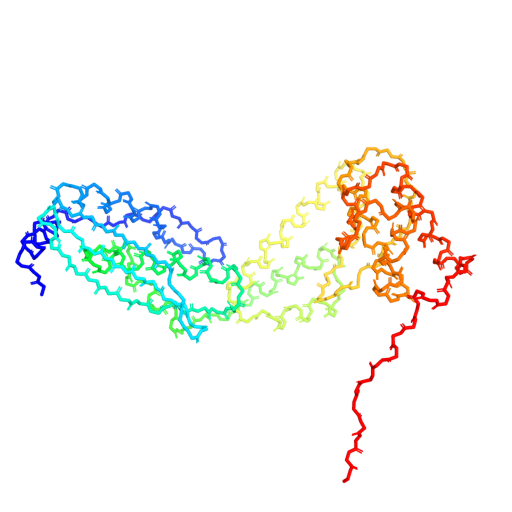S A O 1
ATOM 673 N N . ASN A 1 89 ? 2.477 -11.312 -10.690 1.00 84.94 89 ASN A N 1
ATOM 674 C CA . ASN A 1 89 ? 2.743 -12.226 -9.583 1.00 84.94 89 ASN A CA 1
ATOM 675 C C . ASN A 1 89 ? 4.244 -12.253 -9.250 1.00 84.94 89 ASN A C 1
ATOM 677 O O . ASN A 1 89 ? 4.939 -13.232 -9.509 1.00 84.94 89 ASN A O 1
ATOM 681 N N . ASP A 1 90 ? 4.743 -11.131 -8.740 1.00 86.69 90 ASP A N 1
ATOM 682 C CA . ASP A 1 90 ? 6.118 -10.951 -8.287 1.00 86.69 90 ASP A CA 1
ATOM 683 C C . ASP A 1 90 ? 6.138 -10.196 -6.936 1.00 86.69 90 ASP A C 1
ATOM 685 O O . ASP A 1 90 ? 5.114 -9.639 -6.514 1.00 86.69 90 ASP A O 1
ATOM 689 N N . PRO A 1 91 ? 7.274 -10.176 -6.210 1.00 87.94 91 PRO A N 1
ATOM 690 C CA . PRO A 1 91 ? 7.349 -9.522 -4.903 1.00 87.94 91 PRO A CA 1
ATOM 691 C C . PRO A 1 91 ? 6.995 -8.027 -4.925 1.00 87.94 91 PRO A C 1
ATOM 693 O O . PRO A 1 91 ? 6.462 -7.505 -3.945 1.00 87.94 91 PRO A O 1
ATOM 696 N N . GLN A 1 92 ? 7.269 -7.333 -6.033 1.00 81.06 92 GLN A N 1
ATOM 697 C CA . GLN A 1 92 ? 6.986 -5.906 -6.168 1.00 81.06 92 GLN A CA 1
ATOM 698 C C . GLN A 1 92 ? 5.486 -5.662 -6.360 1.00 81.06 92 GLN A C 1
ATOM 700 O O . GLN A 1 92 ? 4.910 -4.824 -5.668 1.00 81.06 92 GLN A O 1
ATOM 705 N N . GLY A 1 93 ? 4.845 -6.428 -7.243 1.00 82.56 93 GLY A N 1
ATOM 706 C CA . GLY A 1 93 ? 3.408 -6.415 -7.483 1.00 82.56 93 GLY A CA 1
ATOM 707 C C . GLY A 1 93 ? 2.625 -6.733 -6.216 1.00 82.56 93 GLY A C 1
ATOM 708 O O . GLY A 1 93 ? 1.659 -6.033 -5.908 1.00 82.56 93 GLY A O 1
ATOM 709 N N . LEU A 1 94 ? 3.092 -7.704 -5.424 1.00 88.94 94 LEU A N 1
ATOM 710 C CA . LEU A 1 94 ? 2.530 -7.983 -4.104 1.00 88.94 94 LEU A CA 1
ATOM 711 C C . LEU A 1 94 ? 2.677 -6.778 -3.160 1.00 88.94 94 LEU A C 1
ATOM 713 O O . LEU A 1 94 ? 1.696 -6.363 -2.547 1.00 88.94 94 LEU A O 1
ATOM 717 N N . GLY A 1 95 ? 3.866 -6.174 -3.068 1.00 86.81 95 GLY A N 1
ATOM 718 C CA . GLY A 1 95 ? 4.105 -4.989 -2.233 1.00 86.81 95 GLY A CA 1
ATOM 719 C C . GLY A 1 95 ? 3.213 -3.794 -2.599 1.00 86.81 95 GLY A C 1
ATOM 720 O O . GLY A 1 95 ? 2.632 -3.145 -1.719 1.00 86.81 95 GLY A O 1
ATOM 721 N N . SER A 1 96 ? 3.046 -3.533 -3.897 1.00 83.81 96 SER A N 1
ATOM 722 C CA . SER A 1 96 ? 2.146 -2.498 -4.410 1.00 83.81 96 SER A CA 1
ATOM 723 C C . SER A 1 96 ? 0.685 -2.794 -4.065 1.00 83.81 96 SER A C 1
ATOM 725 O O . SER A 1 96 ? -0.003 -1.910 -3.550 1.00 83.81 96 SER A O 1
ATOM 727 N N . ALA A 1 97 ? 0.226 -4.035 -4.268 1.00 87.56 97 ALA A N 1
ATOM 728 C CA . ALA A 1 97 ? -1.136 -4.450 -3.936 1.00 87.56 97 ALA A CA 1
ATOM 729 C C . ALA A 1 97 ? -1.427 -4.314 -2.432 1.00 87.56 97 ALA A C 1
ATOM 731 O O . ALA A 1 97 ? -2.471 -3.785 -2.055 1.00 87.56 97 ALA A O 1
ATOM 732 N N . ILE A 1 98 ? -0.488 -4.712 -1.564 1.00 91.69 98 ILE A N 1
ATOM 733 C CA . ILE A 1 98 ? -0.614 -4.561 -0.105 1.00 91.69 98 ILE A CA 1
ATOM 734 C C . ILE A 1 98 ? -0.787 -3.088 0.266 1.00 91.69 98 ILE A C 1
ATOM 736 O O . ILE A 1 98 ? -1.689 -2.740 1.027 1.00 91.69 98 ILE A O 1
ATOM 740 N N . THR A 1 99 ? 0.075 -2.218 -0.261 1.00 89.25 99 THR A N 1
ATOM 741 C CA . THR A 1 99 ? 0.065 -0.787 0.076 1.00 89.25 99 THR A CA 1
ATOM 742 C C . THR A 1 99 ? -1.246 -0.137 -0.347 1.00 89.25 99 THR A C 1
ATOM 744 O O . THR A 1 99 ? -1.883 0.555 0.451 1.00 89.25 99 THR A O 1
ATOM 747 N N . TYR A 1 100 ? -1.683 -0.421 -1.574 1.00 88.25 100 TYR A N 1
ATOM 748 C CA . TYR A 1 100 ? -2.948 0.062 -2.106 1.00 88.25 100 TYR A CA 1
ATOM 749 C C . TYR A 1 100 ? -4.134 -0.434 -1.271 1.00 88.25 100 TYR A C 1
ATOM 751 O O . TYR A 1 100 ? -4.935 0.367 -0.788 1.00 88.25 100 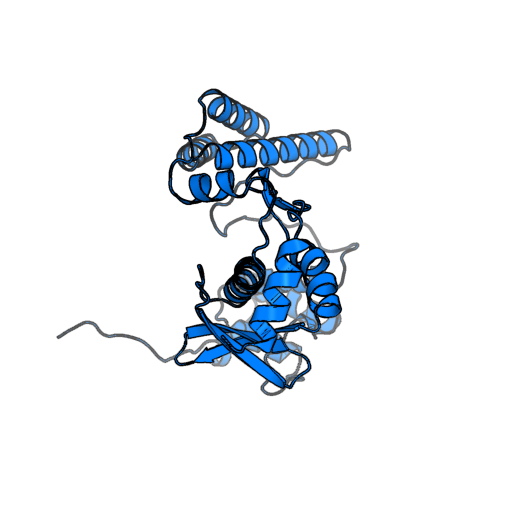TYR A O 1
ATOM 759 N N . GLN A 1 101 ? -4.214 -1.742 -1.013 1.00 92.00 101 GLN A N 1
ATOM 760 C CA . GLN A 1 101 ? -5.363 -2.319 -0.324 1.00 92.00 101 GLN A CA 1
ATOM 761 C C . GLN A 1 101 ? -5.460 -1.860 1.131 1.00 92.00 101 GLN A C 1
ATOM 763 O O . GLN A 1 101 ? -6.561 -1.604 1.620 1.00 92.00 101 GLN A O 1
ATOM 768 N N . ARG A 1 102 ? -4.327 -1.694 1.827 1.00 93.12 102 ARG A N 1
ATOM 769 C CA . ARG A 1 102 ? -4.314 -1.150 3.193 1.00 93.12 102 ARG A CA 1
ATOM 770 C C . ARG A 1 102 ? -4.922 0.245 3.245 1.00 93.12 102 ARG A C 1
ATOM 772 O O . ARG A 1 102 ? -5.720 0.515 4.144 1.00 93.12 102 ARG A O 1
ATOM 779 N N . ARG A 1 103 ? -4.593 1.089 2.262 1.00 90.69 103 ARG A N 1
ATOM 780 C CA . ARG A 1 103 ? -5.139 2.441 2.127 1.00 90.69 103 ARG A CA 1
ATOM 781 C C . ARG A 1 103 ? -6.648 2.403 1.899 1.00 90.69 103 ARG A C 1
ATOM 783 O O . ARG A 1 103 ? -7.392 2.920 2.729 1.00 90.69 103 ARG A O 1
ATOM 790 N N . GLN A 1 104 ? -7.091 1.724 0.838 1.00 89.88 104 GLN A N 1
ATOM 791 C CA . GLN A 1 104 ? -8.509 1.673 0.469 1.00 89.88 104 GLN A CA 1
ATOM 792 C C . GLN A 1 104 ? -9.369 1.062 1.582 1.00 89.88 104 GLN A C 1
ATOM 794 O O . GLN A 1 104 ? -10.429 1.586 1.906 1.00 89.88 104 GLN A O 1
ATOM 799 N N . THR A 1 105 ? -8.893 -0.012 2.218 1.00 92.44 105 THR A N 1
ATOM 800 C CA . THR A 1 105 ? -9.643 -0.689 3.286 1.00 92.44 105 THR A CA 1
ATOM 801 C C . THR A 1 105 ? -9.746 0.180 4.539 1.00 92.44 105 THR A C 1
ATOM 803 O O . THR A 1 105 ? -10.803 0.232 5.159 1.00 92.44 105 THR A O 1
ATOM 806 N N . THR A 1 106 ? -8.682 0.906 4.902 1.00 92.69 106 THR A N 1
ATOM 807 C CA . THR A 1 106 ? -8.722 1.845 6.039 1.00 92.69 106 THR A CA 1
ATOM 808 C C . THR A 1 106 ? -9.722 2.967 5.780 1.00 92.69 106 THR A C 1
ATOM 810 O O . THR A 1 106 ? -10.544 3.267 6.644 1.00 92.69 106 THR A O 1
ATOM 813 N N . MET A 1 107 ? -9.689 3.546 4.577 1.00 90.50 107 MET A N 1
ATOM 814 C CA . MET A 1 107 ? -10.628 4.590 4.175 1.00 90.50 107 MET A CA 1
ATOM 815 C C . MET A 1 107 ? -12.076 4.097 4.211 1.00 90.50 107 MET A C 1
ATOM 817 O O . MET A 1 107 ? -12.916 4.726 4.847 1.00 90.50 107 MET A O 1
ATOM 821 N N . ALA A 1 108 ? -12.346 2.927 3.626 1.00 89.81 108 ALA A N 1
ATOM 822 C CA . ALA A 1 108 ? -13.681 2.338 3.587 1.00 89.81 108 ALA A CA 1
ATOM 823 C C . ALA A 1 108 ? -14.232 2.009 4.985 1.00 89.81 108 ALA A C 1
ATOM 825 O O . ALA A 1 108 ? -15.394 2.288 5.267 1.00 89.81 108 ALA A O 1
ATOM 826 N N . ILE A 1 109 ? -13.406 1.446 5.878 1.00 90.75 109 ILE A N 1
ATOM 827 C CA . ILE A 1 109 ? -13.824 1.107 7.249 1.00 90.75 109 ILE A CA 1
ATOM 828 C C . ILE A 1 109 ? -14.184 2.365 8.047 1.00 90.75 109 ILE A C 1
ATOM 830 O O . ILE A 1 109 ? -15.146 2.352 8.813 1.00 90.75 109 ILE A O 1
ATOM 834 N N . LEU A 1 110 ? -13.402 3.436 7.900 1.00 89.88 110 LEU A N 1
ATOM 835 C CA . LEU A 1 110 ? -13.557 4.652 8.701 1.00 89.88 110 LEU A CA 1
ATOM 836 C C . LEU A 1 110 ? -14.472 5.696 8.055 1.00 89.88 110 LEU A C 1
ATOM 838 O O . LEU A 1 110 ? -14.861 6.648 8.725 1.00 89.88 110 LEU A O 1
ATOM 842 N N . GLY A 1 111 ? -14.851 5.510 6.790 1.00 86.50 111 GLY A N 1
ATOM 843 C CA . GLY A 1 111 ? -15.597 6.503 6.019 1.00 86.50 111 GLY A CA 1
ATOM 844 C C . GLY A 1 111 ? -14.754 7.729 5.660 1.00 86.50 111 GLY A C 1
ATOM 845 O O . GLY A 1 111 ? -15.287 8.830 5.590 1.00 86.50 111 GLY A O 1
ATOM 846 N N . LEU A 1 112 ? -13.441 7.554 5.483 1.00 86.69 112 LEU A N 1
ATOM 847 C CA . LEU A 1 112 ? -12.558 8.615 4.998 1.00 86.69 112 LEU A CA 1
ATOM 848 C C . LEU A 1 112 ? -12.687 8.716 3.476 1.00 86.69 112 LEU A C 1
ATOM 850 O O . LEU A 1 112 ? -12.663 7.694 2.791 1.00 86.69 112 LEU A O 1
ATOM 854 N N . SER A 1 113 ? -12.729 9.938 2.963 1.00 81.94 113 SER A N 1
ATOM 855 C CA . SER A 1 113 ? -12.563 10.242 1.541 1.00 81.94 113 SER A CA 1
ATOM 856 C C . SER A 1 113 ? -11.305 11.078 1.340 1.00 81.94 113 SER A C 1
ATOM 858 O O . SER A 1 113 ? -10.933 11.876 2.210 1.00 81.94 113 SER A O 1
ATOM 860 N N . ALA A 1 114 ? -10.642 10.900 0.203 1.00 77.50 114 ALA A N 1
ATOM 861 C CA . ALA A 1 114 ? -9.614 11.834 -0.233 1.00 77.50 114 ALA A CA 1
ATOM 862 C C . ALA A 1 114 ? -10.265 13.029 -0.949 1.00 77.50 114 ALA A C 1
ATOM 864 O O . ALA A 1 114 ? -11.387 12.931 -1.449 1.00 77.50 114 ALA A O 1
ATOM 865 N N . GLU A 1 115 ? -9.579 14.172 -0.998 1.00 64.56 115 GLU A N 1
ATOM 866 C CA . GLU A 1 115 ? -10.001 15.294 -1.854 1.00 64.56 115 GLU A CA 1
ATOM 867 C C . GLU A 1 115 ? -10.144 14.825 -3.313 1.00 64.56 115 GLU A C 1
ATOM 869 O O . GLU A 1 115 ? -9.310 14.062 -3.785 1.00 64.56 115 GLU A O 1
ATOM 874 N N . ASP A 1 116 ? -11.178 15.253 -4.039 1.00 59.69 116 ASP A N 1
ATOM 875 C CA . ASP A 1 116 ? -11.420 14.885 -5.448 1.00 59.69 116 ASP A CA 1
ATOM 876 C C . ASP A 1 116 ? -11.526 13.365 -5.731 1.00 59.69 116 ASP A C 1
ATOM 878 O O . ASP A 1 116 ? -11.086 12.891 -6.781 1.00 59.69 116 ASP A O 1
ATOM 882 N N . ASP A 1 117 ? -12.084 12.569 -4.807 1.00 56.69 117 ASP A N 1
ATOM 883 C CA . ASP A 1 117 ? -12.356 11.128 -5.024 1.00 56.69 117 ASP A CA 1
ATOM 884 C C . ASP A 1 117 ? -13.314 10.859 -6.217 1.00 56.69 117 ASP A C 1
ATOM 886 O O . ASP A 1 117 ? -13.310 9.759 -6.771 1.00 56.69 117 ASP A O 1
ATOM 890 N N . ASP A 1 118 ? -14.076 11.865 -6.673 1.00 49.88 118 ASP A N 1
ATOM 891 C CA . ASP A 1 118 ? -14.952 11.785 -7.860 1.00 49.88 118 ASP A CA 1
ATOM 892 C C . ASP A 1 118 ? -14.182 11.724 -9.199 1.00 49.88 118 ASP A C 1
ATOM 894 O O . ASP A 1 118 ? -14.738 11.301 -10.217 1.00 49.88 118 ASP A O 1
ATOM 898 N N . ASP A 1 119 ? -12.896 12.092 -9.222 1.00 45.44 119 ASP A N 1
ATOM 899 C CA . ASP A 1 119 ? -12.120 12.237 -10.465 1.00 45.44 119 ASP A CA 1
ATOM 900 C C . ASP A 1 119 ? -11.222 11.018 -10.782 1.00 45.44 119 ASP A C 1
ATOM 902 O O . ASP A 1 119 ? -10.768 10.841 -11.918 1.00 45.44 119 ASP A O 1
ATOM 906 N N . ASP A 1 120 ? -10.984 10.133 -9.803 1.00 49.28 120 ASP A N 1
ATOM 907 C CA . ASP A 1 120 ? -10.097 8.962 -9.953 1.00 49.28 120 ASP A CA 1
ATOM 908 C C . ASP A 1 120 ? -10.848 7.728 -10.503 1.00 49.28 120 ASP A C 1
ATOM 910 O O . ASP A 1 120 ? -10.293 6.920 -11.255 1.00 49.28 120 ASP A O 1
ATOM 914 N N . GLY A 1 121 ? -12.156 7.620 -10.224 1.00 40.19 121 GLY A N 1
ATOM 915 C CA . GLY A 1 121 ? -13.021 6.561 -10.762 1.00 40.19 121 GLY A CA 1
ATOM 916 C C . GLY A 1 121 ? -13.236 6.651 -12.280 1.00 40.19 121 GLY A C 1
ATOM 917 O O . GLY A 1 121 ? -13.304 5.626 -12.960 1.00 40.19 121 GLY A O 1
ATOM 918 N N . ASN A 1 122 ? -13.274 7.868 -12.836 1.00 38.62 122 ASN A N 1
ATOM 919 C CA . ASN A 1 122 ? -13.438 8.091 -14.278 1.00 38.62 122 ASN A CA 1
ATOM 920 C C . ASN A 1 122 ? -12.142 7.854 -15.070 1.00 38.62 122 ASN A C 1
ATOM 922 O O . ASN A 1 122 ? -12.189 7.344 -16.193 1.00 38.62 122 ASN A O 1
ATOM 926 N N . LYS A 1 123 ? -10.974 8.165 -14.493 1.00 42.78 123 LYS A N 1
ATOM 927 C CA . LYS A 1 123 ? -9.676 7.976 -15.165 1.00 42.78 123 LYS A CA 1
ATOM 928 C C . LYS A 1 123 ? -9.244 6.509 -15.233 1.00 42.78 123 LYS A C 1
ATOM 930 O O . LYS A 1 123 ? -8.594 6.120 -16.200 1.00 42.78 123 LYS A O 1
ATOM 935 N N . ALA A 1 124 ? -9.656 5.679 -14.272 1.00 44.53 124 ALA A N 1
ATOM 936 C CA . ALA A 1 124 ? -9.396 4.239 -14.291 1.00 44.53 124 ALA A CA 1
ATOM 937 C C . ALA A 1 124 ? -10.269 3.460 -15.300 1.00 44.53 124 ALA A C 1
ATOM 939 O O . ALA A 1 124 ? -9.895 2.357 -15.699 1.00 44.53 124 ALA A O 1
ATOM 940 N N . ALA A 1 125 ? -11.424 4.004 -15.712 1.00 43.78 125 ALA A N 1
ATOM 941 C CA . ALA A 1 125 ? -12.455 3.221 -16.393 1.00 43.78 125 ALA A CA 1
ATOM 942 C C . ALA A 1 125 ? -12.433 3.261 -17.931 1.00 43.78 125 ALA A C 1
ATOM 944 O O . ALA A 1 125 ? -12.710 2.222 -18.520 1.00 43.78 125 ALA A O 1
ATOM 945 N N . ASN A 1 126 ? -12.148 4.384 -18.608 1.00 48.72 126 ASN A N 1
ATOM 946 C CA . ASN A 1 126 ? -11.892 4.439 -20.065 1.00 48.72 126 ASN A CA 1
ATOM 947 C C . ASN A 1 126 ? -11.895 5.881 -20.596 1.00 48.72 126 ASN A C 1
ATOM 949 O O . ASN A 1 126 ? -12.941 6.528 -20.585 1.00 48.72 126 ASN A O 1
ATOM 953 N N . ARG A 1 127 ? -10.755 6.291 -21.174 1.00 47.47 127 ARG A N 1
ATOM 954 C CA . ARG A 1 127 ? -10.531 7.213 -22.319 1.00 47.47 127 ARG A CA 1
ATOM 955 C C . ARG A 1 127 ? -9.235 7.989 -22.090 1.00 47.47 127 ARG A C 1
ATOM 957 O O . ARG A 1 127 ? -9.248 9.182 -21.813 1.00 47.47 127 ARG A O 1
ATOM 964 N N . GLN A 1 128 ? -8.099 7.310 -22.226 1.00 59.38 128 GLN A N 1
ATOM 965 C CA . GLN A 1 128 ? -6.849 8.036 -22.437 1.00 59.38 128 GLN A CA 1
ATOM 966 C C . GLN A 1 128 ? -6.911 8.645 -23.841 1.00 59.38 128 GLN A C 1
ATOM 968 O O . GLN A 1 128 ? -7.092 7.925 -24.828 1.00 59.38 128 GLN A O 1
ATOM 973 N N . ALA A 1 129 ? -6.854 9.975 -23.915 1.00 66.81 129 ALA A N 1
ATOM 974 C CA . ALA A 1 129 ? -6.826 10.697 -25.177 1.00 66.81 129 ALA A CA 1
ATOM 975 C C . ALA A 1 129 ? -5.597 10.264 -25.989 1.00 66.81 129 ALA A C 1
ATOM 977 O O . ALA A 1 129 ? -4.548 9.932 -25.430 1.00 66.81 129 ALA A O 1
ATOM 978 N N . LYS A 1 130 ? -5.738 10.207 -27.316 1.00 80.62 130 LYS A N 1
ATOM 979 C CA . LYS A 1 130 ? -4.602 9.944 -28.209 1.00 80.62 130 LYS A CA 1
ATOM 980 C C . LYS A 1 130 ? -3.637 11.141 -28.173 1.00 80.62 130 LYS A C 1
ATOM 982 O O . LYS A 1 130 ? -4.101 12.248 -27.913 1.00 80.62 130 LYS A O 1
ATOM 987 N N . PRO A 1 131 ? -2.339 10.939 -28.463 1.00 81.94 131 PRO A N 1
ATOM 988 C CA . PRO A 1 131 ? -1.392 12.041 -28.603 1.00 81.94 131 PRO A CA 1
ATOM 989 C C . PRO A 1 131 ? -1.907 13.097 -29.581 1.00 81.94 131 PRO A C 1
ATOM 991 O O . PRO A 1 131 ? -2.463 12.742 -30.625 1.00 81.94 131 PRO A O 1
ATOM 994 N N . THR A 1 132 ? -1.706 14.371 -29.261 1.00 86.62 132 THR A N 1
ATOM 995 C CA . THR A 1 132 ? -2.050 15.468 -30.170 1.00 86.62 132 THR A CA 1
ATOM 996 C C . THR A 1 132 ? -1.022 15.578 -31.299 1.00 86.62 132 THR A C 1
ATOM 998 O O . THR A 1 132 ? 0.139 15.182 -31.149 1.00 86.62 132 THR A O 1
ATOM 1001 N N . ASP A 1 133 ? -1.424 16.147 -32.438 1.00 86.12 133 ASP A N 1
ATOM 1002 C CA . ASP A 1 133 ? -0.516 16.362 -33.575 1.00 86.12 133 ASP A CA 1
ATOM 1003 C C . ASP A 1 133 ? 0.676 17.260 -33.194 1.00 86.12 133 ASP A C 1
ATOM 1005 O O . ASP A 1 133 ? 1.803 17.041 -33.643 1.00 86.12 133 ASP A O 1
ATOM 1009 N N . GLU A 1 134 ? 0.450 18.221 -32.293 1.00 85.88 134 GLU A N 1
ATOM 1010 C CA . GLU A 1 134 ? 1.484 19.092 -31.728 1.00 85.88 134 GLU A CA 1
ATOM 1011 C C . GLU A 1 134 ? 2.540 18.282 -30.967 1.00 85.88 134 GLU A C 1
ATOM 1013 O O . GLU A 1 134 ? 3.733 18.418 -31.243 1.00 85.88 134 GLU A O 1
ATOM 1018 N N . GLN A 1 135 ? 2.124 17.365 -30.090 1.00 80.44 135 GLN A N 1
ATOM 1019 C CA . GLN A 1 135 ? 3.042 16.497 -29.348 1.00 80.44 135 GLN A CA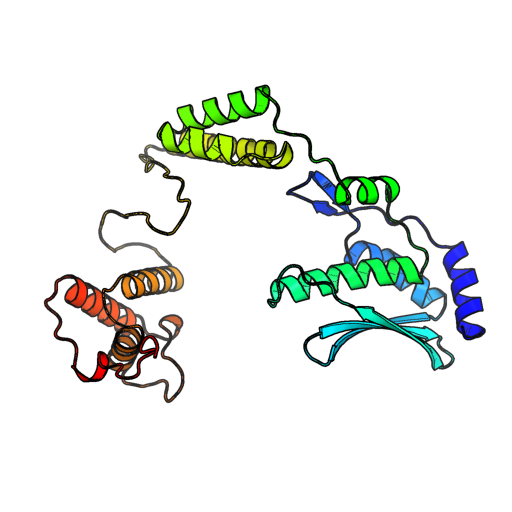 1
ATOM 1020 C C . GLN A 1 135 ? 3.834 15.563 -30.270 1.00 80.44 135 GLN A C 1
ATOM 1022 O O . GLN A 1 135 ? 5.036 15.375 -30.084 1.00 80.44 135 GLN A O 1
ATOM 1027 N N . ILE A 1 136 ? 3.185 14.989 -31.287 1.00 86.19 136 ILE A N 1
ATOM 1028 C CA . ILE A 1 136 ? 3.848 14.130 -32.280 1.00 86.19 136 ILE A CA 1
ATOM 1029 C C . ILE A 1 136 ? 4.909 14.927 -33.049 1.00 86.19 136 ILE A C 1
ATOM 1031 O O . ILE A 1 136 ? 6.022 14.434 -33.261 1.00 86.19 136 ILE A O 1
ATOM 1035 N N . SER A 1 137 ? 4.585 16.162 -33.442 1.00 87.00 137 SER A N 1
ATOM 1036 C CA . SER A 1 137 ? 5.514 17.050 -34.143 1.00 87.00 137 SER A CA 1
ATOM 1037 C C . SER A 1 137 ? 6.707 17.444 -33.269 1.00 87.00 137 SER A C 1
ATOM 1039 O O . SER A 1 137 ? 7.849 17.401 -33.731 1.00 87.00 137 SER A O 1
ATOM 1041 N N . GLU A 1 138 ? 6.470 17.724 -31.985 1.00 87.44 138 GLU A N 1
ATOM 1042 C CA . GLU A 1 138 ? 7.519 18.087 -31.039 1.00 87.44 138 GLU A CA 1
ATOM 1043 C C . GLU A 1 138 ? 8.469 16.912 -30.782 1.00 87.44 138 GLU A C 1
ATOM 1045 O O . GLU A 1 138 ? 9.688 17.066 -30.853 1.00 87.44 138 GLU A O 1
ATOM 1050 N N . ILE A 1 139 ? 7.929 15.714 -30.543 1.00 84.94 139 ILE A N 1
ATOM 1051 C CA . ILE A 1 139 ? 8.727 14.496 -30.346 1.00 84.94 139 ILE A CA 1
ATOM 1052 C C . ILE A 1 139 ? 9.587 14.222 -31.577 1.00 84.94 139 ILE A C 1
ATOM 1054 O O . ILE A 1 139 ? 10.772 13.910 -31.449 1.00 84.94 139 ILE A O 1
ATOM 1058 N N . ARG A 1 140 ? 9.013 14.370 -32.777 1.00 87.25 140 ARG A N 1
ATOM 1059 C CA . ARG A 1 140 ? 9.746 14.219 -34.036 1.00 87.25 140 ARG A CA 1
ATOM 1060 C C . ARG A 1 140 ? 10.909 15.208 -34.114 1.00 87.25 140 ARG A C 1
ATOM 1062 O O . ARG A 1 140 ? 12.019 14.783 -34.428 1.00 87.25 140 ARG A O 1
ATOM 1069 N N . GLN A 1 141 ? 10.682 16.480 -33.792 1.00 86.00 141 GLN A N 1
ATOM 1070 C CA . GLN A 1 141 ? 11.724 17.506 -33.837 1.00 86.00 141 GLN A CA 1
ATOM 1071 C C . GLN A 1 141 ? 12.839 17.237 -32.817 1.00 86.00 141 GLN A C 1
ATOM 1073 O O . GLN A 1 141 ? 14.011 17.213 -33.184 1.00 86.00 141 GLN A O 1
ATOM 1078 N N . LEU A 1 142 ? 12.490 16.925 -31.567 1.00 83.88 142 LEU A N 1
ATOM 1079 C CA . LEU A 1 142 ? 13.467 16.617 -30.519 1.00 83.88 142 LEU A CA 1
ATOM 1080 C C . LEU A 1 142 ? 14.312 15.379 -30.854 1.00 83.88 142 LEU A C 1
ATOM 1082 O O . LEU A 1 142 ? 15.513 15.343 -30.581 1.00 83.88 142 LEU A O 1
ATOM 1086 N N . CYS A 1 143 ? 13.712 14.360 -31.471 1.00 83.12 143 CYS A N 1
ATOM 1087 C CA . CYS A 1 143 ? 14.452 13.187 -31.922 1.00 83.12 143 CYS A CA 1
ATOM 1088 C C . CYS A 1 143 ? 15.417 13.507 -33.078 1.00 83.12 143 CYS A C 1
ATOM 1090 O O . CYS A 1 143 ? 16.523 12.960 -33.126 1.00 83.12 143 CYS A O 1
ATOM 1092 N N . VAL A 1 144 ? 15.026 14.399 -33.994 1.00 85.25 144 VAL A N 1
ATOM 1093 C CA . VAL A 1 144 ? 15.908 14.888 -35.066 1.00 85.25 144 VAL A CA 1
ATOM 1094 C C . VAL A 1 144 ? 17.088 15.665 -34.478 1.00 85.25 144 VAL A C 1
ATOM 1096 O O . VAL A 1 144 ? 18.230 15.394 -34.849 1.00 85.25 144 VAL A O 1
ATOM 1099 N N . ASP A 1 145 ? 16.846 16.548 -33.508 1.00 81.81 145 ASP A N 1
ATOM 1100 C CA . ASP A 1 145 ? 17.891 17.342 -32.844 1.00 81.81 145 ASP A CA 1
ATOM 1101 C C . ASP A 1 145 ? 18.899 16.451 -32.090 1.00 81.81 145 ASP A C 1
ATOM 1103 O O . ASP A 1 145 ? 20.108 16.710 -32.054 1.00 81.81 145 ASP A O 1
ATOM 1107 N N . LEU A 1 146 ? 18.424 15.332 -31.537 1.00 81.81 146 LEU A N 1
ATOM 1108 C CA . LEU A 1 146 ? 19.264 14.320 -30.896 1.00 81.81 146 LEU A CA 1
ATOM 1109 C C . LEU A 1 146 ? 20.010 13.410 -31.886 1.00 81.81 146 LEU A C 1
ATOM 1111 O O . LEU A 1 146 ? 20.932 12.711 -31.456 1.00 81.81 146 LEU A O 1
ATOM 1115 N N . LYS A 1 147 ? 19.717 13.518 -33.190 1.00 83.88 147 LYS A N 1
ATOM 1116 C CA . LYS A 1 147 ? 20.259 12.720 -34.303 1.00 83.88 147 LYS A CA 1
ATOM 1117 C C . LYS A 1 147 ? 19.852 11.241 -34.279 1.00 83.88 147 LYS A C 1
ATOM 1119 O O . LYS A 1 147 ? 20.653 10.379 -34.636 1.00 83.88 147 LYS A O 1
ATOM 1124 N N . PHE A 1 148 ? 18.615 10.934 -33.887 1.00 78.06 148 PHE A N 1
ATOM 1125 C CA . PHE A 1 148 ? 18.099 9.567 -34.004 1.00 78.06 148 PHE A CA 1
ATOM 1126 C C . PHE A 1 148 ? 17.876 9.161 -35.477 1.00 78.06 148 PHE A C 1
ATOM 1128 O O . PHE A 1 148 ? 17.452 9.992 -36.287 1.00 78.06 148 PHE A O 1
ATOM 1135 N N . PRO A 1 149 ? 18.111 7.886 -35.849 1.00 83.56 149 PRO A N 1
ATOM 1136 C CA . PRO A 1 149 ? 17.762 7.364 -37.171 1.00 83.56 149 PRO A CA 1
ATOM 1137 C C . PRO A 1 149 ? 16.257 7.467 -37.451 1.00 83.56 149 PRO A C 1
ATOM 1139 O O . PRO A 1 149 ? 15.442 7.168 -36.578 1.00 83.56 149 PRO A O 1
ATOM 1142 N N . LYS A 1 150 ? 15.870 7.824 -38.685 1.00 77.12 150 LYS A N 1
ATOM 1143 C CA . LYS A 1 150 ? 14.457 8.038 -39.070 1.00 77.1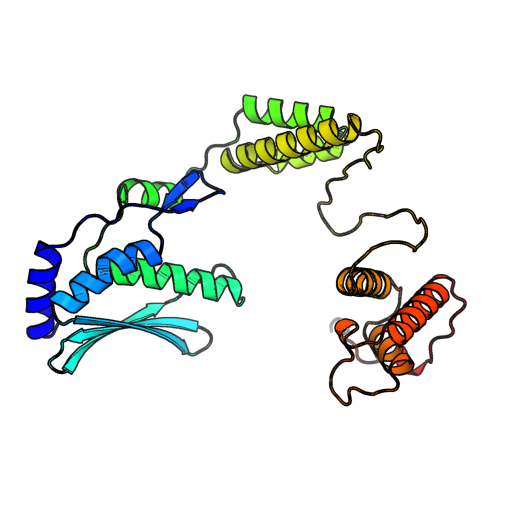2 150 LYS A CA 1
ATOM 1144 C C . LYS A 1 150 ? 13.554 6.834 -38.771 1.00 77.12 150 LYS A C 1
ATOM 1146 O O . LYS A 1 150 ? 12.468 7.016 -38.235 1.00 77.12 150 LYS A O 1
ATOM 1151 N N . GLU A 1 151 ? 14.036 5.618 -39.017 1.00 75.06 151 GLU A N 1
ATOM 1152 C CA . GLU A 1 151 ? 13.296 4.375 -38.742 1.00 75.06 151 GLU A CA 1
ATOM 1153 C C . GLU A 1 151 ? 12.971 4.192 -37.248 1.00 75.06 151 GLU A C 1
ATOM 1155 O O . GLU A 1 151 ? 11.884 3.730 -36.890 1.00 75.06 151 GLU A O 1
ATOM 1160 N N . GLN A 1 152 ? 13.876 4.618 -36.358 1.00 74.12 152 GLN A N 1
ATOM 1161 C CA . GLN A 1 152 ? 13.646 4.581 -34.910 1.00 74.12 152 GLN A CA 1
ATOM 1162 C C . GLN A 1 152 ? 12.623 5.636 -34.483 1.00 74.12 152 GLN A C 1
ATOM 1164 O O . GLN A 1 152 ? 11.801 5.373 -33.606 1.00 74.12 152 GLN A O 1
ATOM 1169 N N . ILE A 1 153 ? 12.640 6.809 -35.123 1.00 76.19 153 ILE A N 1
ATOM 1170 C CA . ILE A 1 153 ? 11.675 7.883 -34.867 1.00 76.19 153 ILE A CA 1
ATOM 1171 C C . ILE A 1 153 ? 10.267 7.418 -35.239 1.00 76.19 153 ILE A C 1
ATOM 1173 O O . ILE A 1 153 ? 9.363 7.500 -34.409 1.00 76.19 153 ILE A O 1
ATOM 1177 N N . ASP A 1 154 ? 10.081 6.881 -36.444 1.00 75.69 154 ASP A N 1
ATOM 1178 C CA . ASP A 1 154 ? 8.761 6.461 -36.921 1.00 75.69 154 ASP A CA 1
ATOM 1179 C C . ASP A 1 154 ? 8.205 5.285 -36.096 1.00 75.69 154 ASP A C 1
ATOM 1181 O O . ASP A 1 154 ? 7.045 5.317 -35.682 1.00 75.69 154 ASP A O 1
ATOM 1185 N N . THR A 1 155 ? 9.047 4.312 -35.728 1.00 73.69 155 THR A N 1
ATOM 1186 C CA . THR A 1 155 ? 8.659 3.209 -34.825 1.00 73.69 155 THR A CA 1
ATOM 1187 C C . THR A 1 155 ? 8.207 3.724 -33.455 1.00 73.69 155 THR A C 1
ATOM 1189 O O . THR A 1 155 ? 7.202 3.271 -32.897 1.00 73.69 155 THR A O 1
ATOM 1192 N N . ARG A 1 156 ? 8.923 4.710 -32.902 1.00 73.00 156 ARG A N 1
ATOM 1193 C CA . ARG A 1 156 ? 8.603 5.310 -31.603 1.00 73.00 156 ARG A CA 1
ATOM 1194 C C . ARG A 1 156 ? 7.291 6.085 -31.656 1.00 73.00 156 ARG A C 1
ATOM 1196 O O . ARG A 1 156 ? 6.475 5.923 -30.754 1.00 73.00 156 ARG A O 1
ATOM 1203 N N . LEU A 1 157 ? 7.062 6.865 -32.710 1.00 77.69 157 LEU A N 1
ATOM 1204 C CA . LEU A 1 157 ? 5.818 7.614 -32.896 1.00 77.69 157 LEU A CA 1
ATOM 1205 C C . LEU A 1 157 ? 4.604 6.681 -32.996 1.00 77.69 157 LEU A C 1
ATOM 1207 O O . LEU A 1 157 ? 3.589 6.945 -32.361 1.00 77.69 157 LEU A O 1
ATOM 1211 N N . VAL A 1 158 ? 4.729 5.544 -33.690 1.00 75.81 158 VAL A N 1
ATOM 1212 C CA . VAL A 1 158 ? 3.667 4.520 -33.772 1.00 75.81 158 VAL A CA 1
ATOM 1213 C C . VAL A 1 158 ? 3.398 3.852 -32.415 1.00 75.81 158 VAL A C 1
ATOM 1215 O O . VAL A 1 158 ? 2.274 3.434 -32.132 1.00 75.81 158 VAL A O 1
ATOM 1218 N N . SER A 1 159 ? 4.405 3.767 -31.541 1.00 74.56 159 SER A N 1
ATOM 1219 C CA . SER A 1 159 ? 4.252 3.184 -30.199 1.00 74.56 159 SER A CA 1
ATOM 1220 C C . SER A 1 159 ? 3.534 4.098 -29.189 1.00 74.56 159 SER A C 1
ATOM 1222 O O . SER A 1 159 ? 3.084 3.624 -28.140 1.00 74.56 159 SER A O 1
ATOM 1224 N N . LEU A 1 160 ? 3.383 5.393 -29.491 1.00 80.44 160 LEU A N 1
ATOM 1225 C CA . LEU A 1 160 ? 2.691 6.355 -28.632 1.00 80.44 160 LEU A CA 1
ATOM 1226 C C . LEU A 1 160 ? 1.177 6.210 -28.788 1.00 80.44 160 LEU A C 1
ATOM 1228 O O . LEU A 1 160 ? 0.566 6.685 -29.740 1.00 80.44 160 LEU A O 1
ATOM 1232 N N . ARG A 1 161 ? 0.561 5.523 -27.827 1.00 72.38 161 ARG A N 1
ATOM 1233 C CA . ARG A 1 161 ? -0.881 5.239 -27.841 1.00 72.38 161 ARG A CA 1
ATOM 1234 C C . ARG A 1 161 ? -1.722 6.311 -27.151 1.00 72.38 161 ARG A C 1
ATOM 1236 O O . ARG A 1 161 ? -2.918 6.384 -27.421 1.00 72.38 161 ARG A O 1
ATOM 1243 N N . THR A 1 162 ? -1.119 7.113 -26.273 1.00 76.69 162 THR A N 1
ATOM 1244 C CA . THR A 1 162 ? -1.831 8.033 -25.374 1.00 76.69 162 THR A CA 1
ATOM 1245 C C . THR A 1 162 ? -1.086 9.354 -25.196 1.00 76.69 162 THR A C 1
ATOM 1247 O O . THR A 1 162 ? 0.139 9.410 -25.325 1.00 76.69 162 THR A O 1
ATOM 1250 N N . GLU A 1 163 ? -1.826 10.411 -24.877 1.00 73.31 163 GLU A N 1
ATOM 1251 C CA . GLU A 1 163 ? -1.310 11.753 -24.583 1.00 73.31 163 GLU A CA 1
ATOM 1252 C C . GLU A 1 163 ? -0.298 11.747 -23.421 1.00 73.31 163 GLU A C 1
ATOM 1254 O O . GLU A 1 163 ? 0.745 12.402 -23.485 1.00 73.31 163 GLU A O 1
ATOM 1259 N N . ASP A 1 164 ? -0.534 10.915 -22.403 1.00 66.81 164 ASP A N 1
ATOM 1260 C CA . ASP A 1 164 ? 0.388 10.727 -21.277 1.00 66.81 164 ASP A CA 1
ATOM 1261 C C . ASP A 1 164 ? 1.730 10.144 -21.741 1.00 66.81 164 ASP A C 1
ATOM 1263 O O . ASP A 1 164 ? 2.800 10.626 -21.355 1.00 66.81 164 ASP A O 1
ATOM 1267 N N . HIS A 1 165 ? 1.701 9.138 -22.628 1.00 72.62 165 HIS A N 1
ATOM 1268 C CA . HIS A 1 165 ? 2.926 8.565 -23.193 1.00 72.62 165 HIS A CA 1
ATOM 1269 C C . HIS A 1 165 ? 3.714 9.615 -23.983 1.00 72.62 165 HIS A C 1
ATOM 1271 O O . HIS A 1 165 ? 4.946 9.642 -23.914 1.00 72.62 165 HIS A O 1
ATOM 1277 N N . ALA A 1 166 ? 3.017 10.485 -24.716 1.00 74.38 166 ALA A N 1
ATOM 1278 C CA . ALA A 1 166 ? 3.640 11.555 -25.483 1.00 74.38 166 ALA A CA 1
ATOM 1279 C C . ALA A 1 166 ? 4.269 12.616 -24.565 1.00 74.38 166 ALA A C 1
ATOM 1281 O O . ALA A 1 166 ? 5.424 12.995 -24.761 1.00 74.38 166 ALA A O 1
ATOM 1282 N N . THR A 1 167 ? 3.573 13.011 -23.499 1.00 75.25 167 THR A N 1
ATOM 1283 C CA . THR A 1 167 ? 4.068 13.978 -22.507 1.00 75.25 167 THR A CA 1
ATOM 1284 C C . THR A 1 167 ? 5.343 13.487 -21.817 1.00 75.25 167 THR A C 1
ATOM 1286 O O . THR A 1 167 ? 6.336 14.215 -21.727 1.00 75.25 167 THR A O 1
ATOM 1289 N N . VAL A 1 168 ? 5.365 12.219 -21.392 1.00 71.44 168 VAL A N 1
ATOM 1290 C CA . VAL A 1 168 ? 6.552 11.598 -20.782 1.00 71.44 168 VAL A CA 1
ATOM 1291 C C . VAL A 1 168 ? 7.707 11.504 -21.785 1.00 71.44 168 VAL A C 1
ATOM 1293 O O . VAL A 1 168 ? 8.862 11.756 -21.430 1.00 71.44 168 VAL A O 1
ATOM 1296 N N . ALA A 1 169 ? 7.422 11.173 -23.048 1.00 75.19 169 ALA A N 1
ATOM 1297 C CA . ALA A 1 169 ? 8.437 11.123 -24.096 1.00 75.19 169 ALA A CA 1
ATOM 1298 C C . ALA A 1 169 ? 9.083 12.498 -24.335 1.00 75.19 169 ALA A C 1
ATOM 1300 O O . ALA A 1 169 ? 10.311 12.587 -24.365 1.00 75.19 169 ALA A O 1
ATOM 1301 N N . ILE A 1 170 ? 8.283 13.565 -24.422 1.00 78.25 170 ILE A N 1
ATOM 1302 C CA . ILE A 1 170 ? 8.766 14.946 -24.579 1.00 78.25 170 ILE A CA 1
ATOM 1303 C C . ILE A 1 170 ? 9.673 15.340 -23.412 1.00 78.25 170 ILE A C 1
ATOM 1305 O O . ILE A 1 170 ? 10.780 15.832 -23.629 1.00 78.25 170 ILE A O 1
ATOM 1309 N N . ALA A 1 171 ? 9.247 15.087 -22.171 1.00 72.38 171 ALA A N 1
ATOM 1310 C CA . ALA A 1 171 ? 10.029 15.432 -20.985 1.00 72.38 171 ALA A CA 1
ATOM 1311 C C . ALA A 1 171 ? 11.408 14.745 -20.977 1.00 72.38 171 ALA A C 1
ATOM 1313 O O . ALA A 1 171 ? 12.431 15.390 -20.728 1.00 72.38 171 ALA A O 1
ATOM 1314 N N . ASN A 1 172 ? 11.449 13.454 -21.314 1.00 75.00 172 ASN A N 1
ATOM 1315 C CA . ASN A 1 172 ? 12.693 12.689 -21.393 1.00 75.00 172 ASN A CA 1
ATOM 1316 C C . ASN A 1 172 ? 13.608 13.181 -22.522 1.00 75.00 172 ASN A C 1
ATOM 1318 O O . ASN A 1 172 ? 14.812 13.341 -22.315 1.00 75.00 172 ASN A O 1
ATOM 1322 N N . LEU A 1 173 ? 13.050 13.466 -23.701 1.00 81.38 173 LEU A N 1
ATOM 1323 C CA . LEU A 1 173 ? 13.814 13.976 -24.841 1.00 81.38 173 LEU A CA 1
ATOM 1324 C C . LEU A 1 173 ? 14.389 15.369 -24.559 1.00 81.38 173 LEU A C 1
ATOM 1326 O O . LEU A 1 173 ? 15.568 15.602 -24.812 1.00 81.38 173 LEU A O 1
ATOM 1330 N N . ARG A 1 174 ? 13.614 16.274 -23.949 1.00 82.62 174 ARG A N 1
ATOM 1331 C CA . ARG A 1 174 ? 14.105 17.597 -23.522 1.00 82.62 174 ARG A CA 1
ATOM 1332 C C . ARG A 1 174 ? 15.255 17.482 -22.520 1.00 82.62 174 ARG A C 1
ATOM 1334 O O . ARG A 1 174 ? 16.236 18.219 -22.623 1.00 82.62 174 ARG A O 1
ATOM 1341 N N . LYS A 1 175 ? 15.176 16.530 -21.582 1.00 80.44 175 LYS A N 1
ATOM 1342 C CA . LYS A 1 175 ? 16.263 16.258 -20.632 1.00 80.44 175 LYS A CA 1
ATOM 1343 C C . LYS A 1 175 ? 17.537 15.815 -21.358 1.00 80.44 175 LYS A C 1
ATOM 1345 O O . LYS A 1 175 ? 18.589 16.403 -21.118 1.00 80.44 175 LYS A O 1
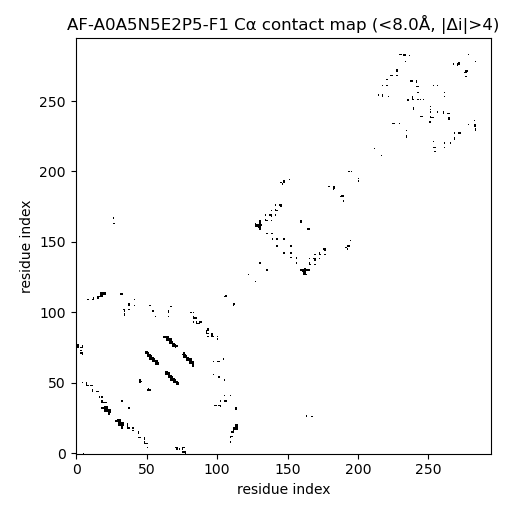ATOM 1350 N N . LEU A 1 176 ? 17.429 14.880 -22.301 1.00 78.00 176 LEU A N 1
ATOM 1351 C CA . LEU A 1 176 ? 18.560 14.423 -23.119 1.00 78.00 176 LEU A CA 1
ATOM 1352 C C . LEU A 1 176 ? 19.179 15.554 -23.951 1.00 78.00 176 LEU A C 1
ATOM 1354 O O . LEU A 1 176 ? 20.402 15.670 -24.020 1.00 78.00 176 LEU A O 1
ATOM 1358 N N . VAL A 1 177 ? 18.355 16.423 -24.544 1.00 81.62 177 VAL A N 1
ATOM 1359 C CA . VAL A 1 177 ? 18.840 17.607 -25.274 1.00 81.62 177 VAL A CA 1
ATOM 1360 C C . VAL A 1 177 ? 19.618 18.528 -24.336 1.00 81.62 177 VAL A C 1
ATOM 1362 O O . VAL A 1 177 ? 20.717 18.966 -24.676 1.00 81.62 177 VAL A O 1
ATOM 1365 N N . SER A 1 178 ? 19.091 18.788 -23.136 1.00 77.19 178 SER A N 1
ATOM 1366 C CA . SER A 1 178 ? 19.751 19.652 -22.151 1.00 77.19 178 SER A CA 1
ATOM 1367 C C . SER A 1 178 ? 21.086 19.082 -21.656 1.00 77.19 178 SER A C 1
ATOM 1369 O O . SER A 1 178 ? 22.048 19.828 -21.476 1.00 77.19 178 SER A O 1
ATOM 1371 N N . GLU A 1 179 ? 21.172 17.762 -21.496 1.00 75.75 179 GLU A N 1
ATOM 1372 C CA . GLU A 1 179 ? 22.376 17.050 -21.071 1.00 75.75 179 GLU A CA 1
ATOM 1373 C C . GLU A 1 179 ? 23.445 17.071 -22.168 1.00 75.75 179 GLU A C 1
ATOM 1375 O O . GLU A 1 179 ? 24.583 17.472 -21.921 1.00 75.75 179 GLU A O 1
ATOM 1380 N N . LYS A 1 180 ? 23.055 16.799 -23.418 1.00 73.25 180 LYS A N 1
ATOM 1381 C CA . LYS A 1 180 ? 23.942 16.897 -24.586 1.00 73.25 180 LYS A CA 1
ATOM 1382 C C . LYS A 1 180 ? 24.457 18.325 -24.799 1.00 73.25 180 LYS A C 1
ATOM 1384 O O . LYS A 1 180 ? 25.632 18.517 -25.096 1.00 73.25 180 LYS A O 1
ATOM 1389 N N . ALA A 1 181 ? 23.610 19.334 -24.585 1.00 72.38 181 ALA A N 1
ATOM 1390 C CA . ALA A 1 181 ? 23.985 20.749 -24.664 1.00 72.38 181 ALA A CA 1
ATOM 1391 C C . ALA A 1 181 ? 24.887 21.219 -23.505 1.00 72.38 181 ALA A C 1
ATOM 1393 O O . ALA A 1 181 ? 25.531 22.268 -23.608 1.00 72.38 181 ALA A O 1
ATOM 1394 N N . ARG A 1 182 ? 24.915 20.483 -22.387 1.00 70.44 182 ARG A N 1
ATOM 1395 C CA . ARG A 1 182 ? 25.828 20.717 -21.261 1.00 70.44 182 ARG A CA 1
ATOM 1396 C C . ARG A 1 182 ? 27.190 20.070 -21.513 1.00 70.44 182 ARG A C 1
ATOM 1398 O O . ARG A 1 182 ? 28.202 20.704 -21.248 1.00 70.44 182 ARG A O 1
ATOM 1405 N N . ILE A 1 183 ? 27.198 18.869 -22.086 1.00 63.12 183 ILE A N 1
ATOM 1406 C CA . ILE A 1 183 ? 28.407 18.136 -22.484 1.00 63.12 183 ILE A CA 1
ATOM 1407 C C . ILE A 1 183 ? 29.163 18.889 -23.592 1.00 63.12 183 ILE A C 1
ATOM 1409 O O . ILE A 1 183 ? 30.355 19.144 -23.453 1.00 63.12 183 ILE A O 1
ATOM 1413 N N . LEU A 1 184 ? 28.454 19.392 -24.614 1.00 62.31 184 LEU A N 1
ATOM 1414 C CA . LEU A 1 184 ? 29.059 20.212 -25.678 1.00 62.31 184 LEU A CA 1
ATOM 1415 C C . LEU A 1 184 ? 29.713 21.513 -25.176 1.00 62.31 184 LEU A C 1
ATOM 1417 O O . LEU A 1 184 ? 30.558 22.072 -25.865 1.00 62.31 184 LEU A O 1
ATOM 1421 N N . ARG A 1 185 ? 29.301 22.028 -24.009 1.00 62.03 185 ARG A N 1
ATOM 1422 C CA . ARG A 1 185 ? 29.888 23.230 -23.392 1.00 62.03 185 ARG A CA 1
ATOM 1423 C C . ARG A 1 185 ? 31.163 22.944 -22.590 1.00 62.03 185 ARG A C 1
ATOM 1425 O O . ARG A 1 185 ? 31.856 23.897 -22.257 1.00 62.03 185 ARG A O 1
ATOM 1432 N N . ASN A 1 186 ? 31.466 21.676 -22.305 1.00 55.78 186 ASN A N 1
ATOM 1433 C CA . ASN A 1 186 ? 32.608 21.242 -21.495 1.00 55.78 186 ASN A CA 1
ATOM 1434 C C . ASN A 1 186 ? 33.654 20.415 -22.279 1.00 55.78 186 ASN A C 1
ATOM 1436 O O . ASN A 1 186 ? 34.520 19.813 -21.659 1.00 55.78 186 ASN A O 1
ATOM 1440 N N . ASP A 1 187 ? 33.611 20.420 -23.614 1.00 46.78 187 ASP A N 1
ATOM 1441 C CA . ASP A 1 187 ? 34.596 19.769 -24.504 1.00 46.78 187 ASP A CA 1
ATOM 1442 C C . ASP A 1 187 ? 34.799 18.252 -24.289 1.00 46.78 187 ASP A C 1
ATOM 1444 O O . ASP A 1 187 ? 35.859 17.695 -24.562 1.00 46.78 187 ASP A O 1
ATOM 1448 N N . GLU A 1 188 ? 33.744 17.544 -23.876 1.00 47.75 188 GLU A N 1
ATOM 1449 C CA . GLU A 1 188 ? 33.658 16.090 -24.040 1.00 47.75 188 GLU A CA 1
ATOM 1450 C C . GLU A 1 188 ? 32.728 15.781 -25.221 1.00 47.75 188 GLU A C 1
ATOM 1452 O O . GLU A 1 188 ? 31.623 16.315 -25.332 1.00 47.75 188 GLU A O 1
ATOM 1457 N N . THR A 1 189 ? 33.176 14.947 -26.161 1.00 37.34 189 THR A N 1
ATOM 1458 C CA . THR A 1 189 ? 32.357 14.547 -27.313 1.00 37.34 189 THR A CA 1
ATOM 1459 C C . THR A 1 189 ? 31.289 13.547 -26.859 1.00 37.34 189 THR A C 1
ATOM 1461 O O . THR A 1 189 ? 31.625 12.514 -26.284 1.00 37.34 189 THR A O 1
ATOM 1464 N N . PRO A 1 190 ? 29.986 13.797 -27.098 1.00 39.56 190 PRO A N 1
ATOM 1465 C CA . PRO A 1 190 ? 28.960 12.874 -26.641 1.00 39.56 190 PRO A CA 1
ATOM 1466 C C . PRO A 1 190 ? 28.862 11.672 -27.585 1.00 39.56 190 PRO A C 1
ATOM 1468 O O . PRO A 1 190 ? 28.683 11.834 -28.797 1.00 39.56 190 PRO A O 1
ATOM 1471 N N . ALA A 1 191 ? 28.900 10.467 -27.014 1.00 46.69 191 ALA A N 1
ATOM 1472 C CA . ALA A 1 191 ? 28.489 9.245 -27.693 1.00 46.69 191 ALA A CA 1
ATOM 1473 C C . ALA A 1 191 ? 27.056 9.400 -28.230 1.00 46.69 191 ALA A C 1
ATOM 1475 O O . ALA A 1 191 ? 26.182 9.981 -27.581 1.00 46.69 191 ALA A O 1
ATOM 1476 N N . THR A 1 192 ? 26.816 8.906 -29.444 1.00 39.59 192 THR A N 1
ATOM 1477 C CA . THR A 1 192 ? 25.501 8.986 -30.092 1.00 39.59 192 THR A CA 1
ATOM 1478 C C . THR A 1 192 ? 24.513 8.123 -29.299 1.00 39.59 192 THR A C 1
ATOM 1480 O O . THR A 1 192 ? 24.727 6.913 -29.224 1.00 39.59 192 THR A O 1
ATOM 1483 N N . PRO A 1 193 ? 23.453 8.686 -28.686 1.00 41.97 193 PRO A N 1
ATOM 1484 C CA . PRO A 1 193 ? 22.525 7.883 -27.906 1.00 41.97 193 PRO A CA 1
ATOM 1485 C C . PRO A 1 193 ? 21.648 7.064 -28.858 1.00 41.97 193 PRO A C 1
ATOM 1487 O O . PRO A 1 193 ? 20.862 7.617 -29.623 1.00 41.97 193 PRO A O 1
ATOM 1490 N N . VAL A 1 194 ? 21.792 5.740 -28.817 1.00 39.66 194 VAL A N 1
ATOM 1491 C CA . VAL A 1 194 ? 20.924 4.785 -29.519 1.00 39.66 194 VAL A CA 1
ATOM 1492 C C . VAL A 1 194 ? 19.820 4.349 -28.560 1.00 39.66 194 VAL A C 1
ATOM 1494 O O . VAL A 1 194 ? 20.106 3.950 -27.433 1.00 39.66 194 VAL A O 1
ATOM 1497 N N . PHE A 1 195 ? 18.556 4.414 -28.982 1.00 34.09 195 PHE A N 1
ATOM 1498 C CA . PHE A 1 195 ? 17.440 3.930 -28.170 1.00 34.09 195 PHE A CA 1
ATOM 1499 C C . PHE A 1 195 ? 17.280 2.420 -28.395 1.00 34.09 195 PHE A C 1
ATOM 1501 O O . PHE A 1 195 ? 16.830 1.999 -29.460 1.00 34.09 195 PHE A O 1
ATOM 1508 N N . THR A 1 196 ? 17.673 1.598 -27.422 1.00 36.97 196 THR A N 1
ATOM 1509 C CA . THR A 1 196 ? 17.510 0.140 -27.491 1.00 36.97 196 THR A CA 1
ATOM 1510 C C . THR A 1 196 ? 16.102 -0.256 -27.058 1.00 36.97 196 THR A C 1
ATOM 1512 O O . THR A 1 196 ? 15.647 0.054 -25.958 1.00 36.97 196 THR A O 1
ATOM 1515 N N . GLY A 1 197 ? 15.388 -0.922 -27.968 1.00 45.75 197 GLY A N 1
ATOM 1516 C CA . GLY A 1 197 ? 14.138 -1.620 -27.668 1.00 45.75 197 GLY A CA 1
ATOM 1517 C C . GLY A 1 197 ? 14.354 -3.001 -27.041 1.00 45.75 197 GLY A C 1
ATOM 1518 O O . GLY A 1 197 ? 13.441 -3.483 -26.385 1.00 45.75 197 GLY A O 1
ATOM 1519 N N . ASP A 1 198 ? 15.539 -3.605 -27.196 1.00 35.94 198 ASP A N 1
ATOM 1520 C CA . ASP A 1 198 ? 16.040 -4.717 -26.379 1.00 35.94 198 ASP A CA 1
ATOM 1521 C C . ASP A 1 198 ? 17.565 -4.921 -26.588 1.00 35.94 198 ASP A C 1
ATOM 1523 O O . ASP A 1 198 ? 18.139 -4.411 -27.550 1.00 35.94 198 ASP A O 1
ATOM 1527 N N . ARG A 1 199 ? 18.170 -5.621 -25.621 1.00 40.03 199 ARG A N 1
ATOM 1528 C CA . ARG A 1 199 ? 19.564 -5.874 -25.167 1.00 40.03 199 ARG A CA 1
ATOM 1529 C C . ARG A 1 199 ? 20.854 -5.722 -25.996 1.00 40.03 199 ARG A C 1
ATOM 1531 O O . ARG A 1 199 ? 21.897 -5.938 -25.388 1.00 40.03 199 ARG A O 1
ATOM 1538 N N . ASP A 1 200 ? 20.875 -5.254 -27.234 1.00 35.12 200 ASP A N 1
ATOM 1539 C CA . ASP A 1 200 ? 22.148 -5.141 -27.971 1.00 35.12 200 ASP A CA 1
ATOM 1540 C C . ASP A 1 200 ? 22.588 -3.684 -28.165 1.00 35.12 200 ASP A C 1
ATOM 1542 O O . ASP A 1 200 ? 22.193 -2.995 -29.108 1.00 35.12 200 ASP A O 1
ATOM 1546 N N . GLN A 1 201 ? 23.440 -3.210 -27.249 1.00 29.66 201 GLN A N 1
ATOM 1547 C CA . GLN A 1 201 ? 24.299 -2.044 -27.462 1.00 29.66 201 GLN A CA 1
ATOM 1548 C C . GLN A 1 201 ? 25.768 -2.486 -27.422 1.00 29.66 201 GLN A C 1
ATOM 1550 O O . GLN A 1 201 ? 26.263 -2.956 -26.401 1.00 29.66 201 GLN A O 1
ATOM 1555 N N . VAL A 1 202 ? 26.447 -2.310 -28.556 1.00 28.56 202 VAL A N 1
ATOM 1556 C CA . VAL A 1 202 ? 27.891 -2.503 -28.750 1.00 28.56 202 VAL A CA 1
ATOM 1557 C C . VAL A 1 202 ? 28.657 -1.351 -28.086 1.00 28.56 202 VAL A C 1
ATOM 1559 O O . VAL A 1 202 ? 28.369 -0.185 -28.359 1.00 28.56 202 VAL A O 1
ATOM 1562 N N . VAL A 1 203 ? 29.654 -1.679 -27.256 1.00 30.67 203 VAL A N 1
ATOM 1563 C CA . VAL A 1 203 ? 30.593 -0.735 -26.619 1.00 30.67 203 VAL A CA 1
ATOM 1564 C C . VAL A 1 203 ? 31.978 -0.876 -27.272 1.00 30.67 203 VAL A C 1
ATOM 1566 O O . VAL A 1 203 ? 32.485 -1.997 -27.327 1.00 30.67 203 VAL A O 1
ATOM 1569 N N . PRO A 1 204 ? 32.625 0.206 -27.750 1.00 30.61 204 PRO A N 1
ATOM 1570 C CA . PRO A 1 204 ? 34.028 0.161 -28.157 1.00 30.61 204 PRO A CA 1
ATOM 1571 C C . PRO A 1 204 ? 34.983 0.325 -26.965 1.00 30.61 204 PRO A C 1
ATOM 1573 O O . PRO A 1 204 ? 34.760 1.142 -26.074 1.00 30.61 204 PRO A O 1
ATOM 1576 N N . ASN A 1 205 ? 36.050 -0.471 -27.003 1.00 37.03 205 ASN A N 1
ATOM 1577 C CA . ASN A 1 205 ? 37.126 -0.603 -26.021 1.00 37.03 205 ASN A CA 1
ATOM 1578 C C . ASN A 1 205 ? 37.934 0.687 -25.828 1.00 37.03 205 ASN A C 1
ATOM 1580 O O . ASN A 1 205 ? 38.433 1.214 -26.814 1.00 37.03 205 ASN A O 1
ATOM 1584 N N . GLU A 1 206 ? 38.198 1.077 -24.575 1.00 32.56 206 GLU A N 1
ATOM 1585 C CA . GLU A 1 206 ? 39.447 1.753 -24.196 1.00 32.56 206 GLU A CA 1
ATOM 1586 C C . GLU A 1 206 ? 39.730 1.604 -22.683 1.00 32.56 206 GLU A C 1
ATOM 1588 O O . GLU A 1 206 ? 39.127 2.238 -21.825 1.00 32.56 206 GLU A O 1
ATOM 1593 N N . ILE A 1 207 ? 40.641 0.667 -22.400 1.00 31.47 207 ILE A N 1
ATOM 1594 C CA . ILE A 1 207 ? 41.678 0.642 -21.356 1.00 31.47 207 ILE A CA 1
ATOM 1595 C C . ILE A 1 207 ? 41.270 1.118 -19.946 1.00 31.47 207 ILE A C 1
ATOM 1597 O O . ILE A 1 207 ? 41.285 2.296 -19.592 1.00 31.47 207 ILE A O 1
ATOM 1601 N N . ILE A 1 208 ? 41.071 0.118 -19.086 1.00 36.12 208 ILE A N 1
ATOM 1602 C CA . ILE A 1 208 ? 41.199 0.187 -17.627 1.00 36.12 208 ILE A CA 1
ATOM 1603 C C . ILE A 1 208 ? 42.499 0.929 -17.275 1.00 36.12 208 ILE A C 1
ATOM 1605 O O . ILE A 1 208 ? 43.566 0.421 -17.582 1.00 36.12 208 ILE A O 1
ATOM 1609 N N . VAL A 1 209 ? 42.420 2.117 -16.667 1.00 39.34 209 VAL A N 1
ATOM 1610 C CA . VAL A 1 209 ? 42.937 2.467 -15.323 1.00 39.34 209 VAL A CA 1
ATOM 1611 C C . VAL A 1 209 ? 42.632 3.958 -15.080 1.00 39.34 209 VAL A C 1
ATOM 1613 O O . VAL A 1 209 ? 43.330 4.825 -15.598 1.00 39.34 209 VAL A O 1
ATOM 1616 N N . LYS A 1 210 ? 41.644 4.252 -14.222 1.00 34.94 210 LYS A N 1
ATOM 1617 C CA . LYS A 1 210 ? 41.705 5.198 -13.079 1.00 34.94 210 LYS A CA 1
ATOM 1618 C C . LYS A 1 210 ? 40.280 5.529 -12.614 1.00 34.94 210 LYS A C 1
ATOM 1620 O O . LYS A 1 210 ? 39.451 5.984 -13.389 1.00 34.94 210 LYS A O 1
ATOM 1625 N N . THR A 1 211 ? 40.043 5.321 -11.315 1.00 37.56 211 THR A N 1
ATOM 1626 C CA . THR A 1 211 ? 38.851 5.719 -10.534 1.00 37.56 211 THR A CA 1
ATOM 1627 C C . THR A 1 211 ? 37.511 5.072 -10.914 1.00 37.56 211 THR A C 1
ATOM 1629 O O . THR A 1 211 ? 36.669 5.684 -11.558 1.00 37.56 211 THR A O 1
ATOM 1632 N N . SER A 1 212 ? 37.248 3.858 -10.419 1.00 38.91 212 SER A N 1
ATOM 1633 C CA . SER A 1 212 ? 35.881 3.319 -10.296 1.00 38.91 212 SER A CA 1
ATOM 1634 C C . SER A 1 212 ? 35.779 2.459 -9.033 1.00 38.91 212 SER A C 1
ATOM 1636 O O . SER A 1 212 ? 36.757 1.816 -8.644 1.00 38.91 212 SER A O 1
ATOM 1638 N N . GLY A 1 213 ? 34.640 2.507 -8.337 1.00 55.66 213 GLY A N 1
ATOM 1639 C CA . GLY A 1 213 ? 34.444 1.782 -7.080 1.00 55.66 213 GLY A CA 1
ATOM 1640 C C . GLY A 1 213 ? 34.508 0.266 -7.286 1.00 55.66 213 GLY A C 1
ATOM 1641 O O . GLY A 1 213 ? 34.262 -0.229 -8.384 1.00 55.66 213 GLY A O 1
ATOM 1642 N N . LYS A 1 214 ? 34.809 -0.495 -6.224 1.00 52.53 214 LYS A N 1
ATOM 1643 C CA . LYS A 1 214 ? 34.864 -1.972 -6.273 1.00 52.53 214 LYS A CA 1
ATOM 1644 C C . LYS A 1 214 ? 33.584 -2.583 -6.877 1.00 52.53 214 LYS A C 1
ATOM 1646 O O . LYS A 1 214 ? 33.665 -3.584 -7.583 1.00 52.53 214 LYS A O 1
ATOM 1651 N N . ASP A 1 215 ? 32.431 -1.956 -6.643 1.00 60.28 215 ASP A N 1
ATOM 1652 C CA . ASP A 1 215 ? 31.133 -2.405 -7.156 1.00 60.28 215 ASP A CA 1
ATOM 1653 C C . ASP A 1 215 ? 30.983 -2.223 -8.679 1.00 60.28 215 ASP A C 1
ATOM 1655 O O . ASP A 1 215 ? 30.401 -3.088 -9.335 1.00 60.28 215 ASP A O 1
ATOM 1659 N N . ASP A 1 216 ? 31.568 -1.172 -9.262 1.00 66.75 216 ASP A N 1
ATOM 1660 C CA . ASP A 1 216 ? 31.518 -0.924 -10.711 1.00 66.75 216 ASP A CA 1
ATOM 1661 C C . ASP A 1 216 ? 32.362 -1.948 -11.480 1.00 66.75 216 ASP A C 1
ATOM 1663 O O . ASP A 1 216 ? 31.947 -2.463 -12.519 1.00 66.75 216 ASP A O 1
ATOM 1667 N N . VAL A 1 217 ? 33.531 -2.301 -10.935 1.00 67.81 217 VAL A N 1
ATOM 1668 C CA . VAL A 1 217 ? 34.431 -3.309 -11.520 1.00 67.81 217 VAL A CA 1
ATOM 1669 C C . VAL A 1 217 ? 33.774 -4.691 -11.517 1.00 67.81 217 VAL A C 1
ATOM 1671 O O . VAL A 1 217 ? 33.799 -5.394 -12.526 1.00 67.81 217 VAL A O 1
ATOM 1674 N N . VAL A 1 218 ? 33.125 -5.062 -10.409 1.00 70.88 218 VAL A N 1
ATOM 1675 C CA . VAL A 1 218 ? 32.399 -6.336 -10.282 1.00 70.88 218 VAL A CA 1
ATOM 1676 C C . VAL A 1 218 ? 31.215 -6.401 -11.249 1.00 70.88 218 VAL A C 1
ATOM 1678 O O . VAL A 1 218 ? 31.003 -7.433 -11.886 1.00 70.88 218 VAL A O 1
ATOM 1681 N N . LEU A 1 219 ? 30.458 -5.309 -11.388 1.00 71.12 219 LEU A N 1
ATOM 1682 C CA . LEU A 1 219 ? 29.305 -5.254 -12.286 1.00 71.12 219 LEU A CA 1
ATOM 1683 C C . LEU A 1 219 ? 29.720 -5.350 -13.760 1.00 71.12 219 LEU A C 1
ATOM 1685 O O . LEU A 1 219 ? 29.064 -6.039 -14.542 1.00 71.12 219 LEU A O 1
ATOM 1689 N N . ASN A 1 220 ? 30.818 -4.693 -14.137 1.00 72.25 220 ASN A N 1
ATOM 1690 C CA . ASN A 1 220 ? 31.355 -4.764 -15.494 1.00 72.25 220 ASN A CA 1
ATOM 1691 C C . ASN A 1 220 ? 31.885 -6.164 -15.811 1.00 72.25 220 ASN A C 1
ATOM 1693 O O . ASN A 1 220 ? 31.525 -6.729 -16.842 1.00 72.25 220 ASN A O 1
ATOM 1697 N N . LEU A 1 221 ? 32.629 -6.786 -14.895 1.00 77.06 221 LEU A N 1
ATOM 1698 C CA . LEU A 1 221 ? 33.087 -8.163 -15.072 1.00 77.06 221 LEU A CA 1
ATOM 1699 C C . LEU A 1 221 ? 31.912 -9.145 -15.200 1.00 77.06 221 LEU A C 1
ATOM 1701 O O . LEU A 1 221 ? 31.929 -10.023 -16.059 1.00 77.06 221 LEU A O 1
ATOM 1705 N N . GLN A 1 222 ? 30.850 -8.962 -14.410 1.00 76.50 222 GLN A N 1
ATOM 1706 C CA . GLN A 1 222 ? 29.648 -9.793 -14.497 1.00 76.50 222 GLN A CA 1
ATOM 1707 C C . GLN A 1 222 ? 28.985 -9.728 -15.881 1.00 76.50 222 GLN A C 1
ATOM 1709 O O . GLN A 1 222 ? 28.499 -10.748 -16.371 1.00 76.50 222 GLN A O 1
ATOM 1714 N N . ARG A 1 223 ? 28.975 -8.553 -16.520 1.00 74.25 223 ARG A N 1
ATOM 1715 C CA . ARG A 1 223 ? 28.473 -8.383 -17.892 1.00 74.25 223 ARG A CA 1
ATOM 1716 C C . ARG A 1 223 ? 29.371 -9.095 -18.899 1.00 74.25 223 ARG A C 1
ATOM 1718 O O . ARG A 1 223 ? 28.879 -9.930 -19.646 1.00 74.25 223 ARG A O 1
ATOM 1725 N N . HIS A 1 224 ? 30.684 -8.871 -18.825 1.00 75.50 224 HIS A N 1
ATOM 1726 C CA . HIS A 1 224 ? 31.647 -9.515 -19.724 1.00 75.50 224 HIS A CA 1
ATOM 1727 C C . HIS A 1 224 ? 31.602 -11.045 -19.637 1.00 75.50 224 HIS A C 1
ATOM 1729 O O . HIS A 1 224 ? 31.779 -11.717 -20.648 1.00 75.50 224 HIS A O 1
ATOM 1735 N N . MET A 1 225 ? 31.333 -11.601 -18.451 1.00 76.12 225 MET A N 1
ATOM 1736 C CA . MET A 1 225 ? 31.116 -13.036 -18.288 1.00 76.12 225 MET A CA 1
ATOM 1737 C C . MET A 1 225 ? 29.842 -13.515 -18.991 1.00 76.12 225 MET A C 1
ATOM 1739 O O . MET A 1 225 ? 29.867 -14.571 -19.612 1.00 76.12 225 MET A O 1
ATOM 1743 N N . LEU A 1 226 ? 28.731 -12.775 -18.910 1.00 76.25 226 LEU A N 1
ATOM 1744 C CA . LEU A 1 226 ? 27.466 -13.144 -19.567 1.00 76.25 226 LEU A CA 1
ATOM 1745 C C . LEU A 1 226 ? 27.550 -13.103 -21.100 1.00 76.25 226 LEU A C 1
ATOM 1747 O O . LEU A 1 226 ? 26.832 -13.859 -21.754 1.00 76.25 226 LEU A O 1
ATOM 1751 N N . ASP A 1 227 ? 28.457 -12.295 -21.644 1.00 75.19 227 ASP A N 1
ATOM 1752 C CA . ASP A 1 227 ? 28.696 -12.179 -23.087 1.00 75.19 227 ASP A CA 1
ATOM 1753 C C . ASP A 1 227 ? 29.586 -13.300 -23.648 1.00 75.19 227 ASP A C 1
ATOM 1755 O O . ASP A 1 227 ? 29.734 -13.432 -24.863 1.00 75.19 227 ASP A O 1
ATOM 1759 N N . LEU A 1 228 ? 30.190 -14.131 -22.789 1.00 73.06 228 LEU A N 1
ATOM 1760 C CA . LEU A 1 228 ? 30.977 -15.274 -23.245 1.00 73.06 228 LEU A CA 1
ATOM 1761 C C . LEU A 1 228 ? 30.082 -16.323 -23.927 1.00 73.06 228 LEU A C 1
ATOM 1763 O O . LEU A 1 228 ? 29.035 -16.671 -23.369 1.00 73.06 228 LEU A O 1
ATOM 1767 N N . PRO A 1 229 ? 30.516 -16.912 -25.060 1.00 75.69 229 PRO A N 1
ATOM 1768 C CA . PRO A 1 229 ? 29.786 -17.963 -25.772 1.00 75.69 229 PRO A CA 1
ATOM 1769 C C . PRO A 1 229 ? 29.926 -19.334 -25.076 1.00 75.69 229 PRO A C 1
ATOM 1771 O O . PRO A 1 229 ? 30.246 -20.338 -25.704 1.00 75.69 229 PRO A O 1
ATOM 1774 N N . ILE A 1 230 ? 29.728 -19.378 -23.755 1.00 76.81 230 ILE A N 1
ATOM 1775 C CA . ILE A 1 230 ? 29.906 -20.560 -22.900 1.00 76.81 230 ILE A CA 1
ATOM 1776 C C . ILE A 1 230 ? 28.695 -20.721 -21.973 1.00 76.81 230 ILE A C 1
ATOM 1778 O O . ILE A 1 230 ? 28.009 -19.750 -21.649 1.00 76.81 230 ILE A O 1
ATOM 1782 N N . SER A 1 231 ? 28.417 -21.947 -21.524 1.00 79.31 231 SER A N 1
ATOM 1783 C CA . SER A 1 231 ? 27.240 -22.231 -20.694 1.00 79.31 231 SER A CA 1
ATOM 1784 C C . SER A 1 231 ? 27.299 -21.539 -19.323 1.00 79.31 231 SER A C 1
ATOM 1786 O O . SER A 1 231 ? 28.368 -21.282 -18.767 1.00 79.31 231 SER A O 1
ATOM 1788 N N . ASP A 1 232 ? 26.138 -21.311 -18.699 1.00 73.12 232 ASP A N 1
ATOM 1789 C CA . ASP A 1 232 ? 26.059 -20.802 -17.319 1.00 73.12 232 ASP A CA 1
ATOM 1790 C C . ASP A 1 232 ? 26.782 -21.694 -16.303 1.00 73.12 232 ASP A C 1
ATOM 1792 O O . ASP A 1 232 ? 27.188 -21.241 -15.230 1.00 73.12 232 ASP A O 1
ATOM 1796 N N . LYS A 1 233 ? 26.920 -22.985 -16.607 1.00 77.44 233 LYS A N 1
ATOM 1797 C CA . LYS A 1 233 ? 27.706 -23.933 -15.819 1.00 77.44 233 LYS A CA 1
ATOM 1798 C C . LYS A 1 233 ? 29.201 -23.657 -15.972 1.00 77.44 233 LYS A C 1
ATOM 1800 O O . LYS A 1 233 ? 29.870 -23.499 -14.9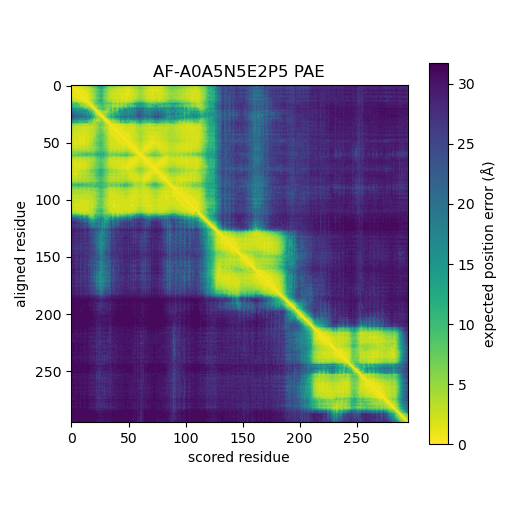53 1.00 77.44 233 LYS A O 1
ATOM 1805 N N . ALA A 1 234 ? 29.686 -23.472 -17.199 1.00 77.75 234 ALA A N 1
ATOM 1806 C CA . ALA A 1 234 ? 31.075 -23.114 -17.466 1.00 77.75 234 ALA A CA 1
ATOM 1807 C C . ALA A 1 234 ? 31.463 -21.779 -16.816 1.00 77.75 234 ALA A C 1
ATOM 1809 O O . ALA A 1 234 ? 32.488 -21.698 -16.145 1.00 77.75 234 ALA A O 1
ATOM 1810 N N . ARG A 1 235 ? 30.589 -20.764 -16.893 1.00 82.12 235 ARG A N 1
ATOM 1811 C CA . ARG A 1 235 ? 30.788 -19.469 -16.213 1.00 82.12 235 ARG A CA 1
ATOM 1812 C C . ARG A 1 235 ? 30.938 -19.615 -14.704 1.00 82.12 235 ARG A C 1
ATOM 1814 O O . ARG A 1 235 ? 31.815 -19.003 -14.102 1.00 82.12 235 ARG A O 1
ATOM 1821 N N . ARG A 1 236 ? 30.086 -20.427 -14.075 1.00 77.44 236 ARG A N 1
ATOM 1822 C CA . ARG A 1 236 ? 30.142 -20.673 -12.625 1.00 77.44 236 ARG A CA 1
ATOM 1823 C C . ARG A 1 236 ? 31.388 -21.451 -12.222 1.00 77.44 236 ARG A C 1
ATOM 1825 O O . ARG A 1 236 ? 31.991 -21.123 -11.203 1.00 77.44 236 ARG A O 1
ATOM 1832 N N . ASN A 1 237 ? 31.771 -22.447 -13.014 1.00 80.19 237 ASN A N 1
ATOM 1833 C CA . ASN A 1 237 ? 32.959 -23.249 -12.755 1.00 80.19 237 ASN A CA 1
ATOM 1834 C C . ASN A 1 237 ? 34.244 -22.431 -12.922 1.00 80.19 237 ASN A C 1
ATOM 1836 O O . ASN A 1 237 ? 35.142 -22.588 -12.104 1.00 80.19 237 ASN A O 1
ATOM 1840 N N . LEU A 1 238 ? 34.284 -21.485 -13.868 1.00 82.12 238 LEU A N 1
ATOM 1841 C CA . LEU A 1 238 ? 35.386 -20.531 -14.021 1.00 82.12 238 LEU A CA 1
ATOM 1842 C C . LEU A 1 238 ? 35.603 -19.707 -12.744 1.00 82.12 238 LEU A C 1
ATOM 1844 O O . LEU A 1 238 ? 36.704 -19.674 -12.198 1.00 82.12 238 LEU A O 1
ATOM 1848 N N . VAL A 1 239 ? 34.536 -19.101 -12.207 1.00 81.50 239 VAL A N 1
ATOM 1849 C CA . VAL A 1 239 ? 34.620 -18.350 -10.940 1.00 81.50 239 VAL A CA 1
ATOM 1850 C C . VAL A 1 239 ? 35.010 -19.278 -9.787 1.00 81.50 239 VAL A C 1
ATOM 1852 O O . VAL A 1 239 ? 35.832 -18.919 -8.946 1.00 81.50 239 VAL A O 1
ATOM 1855 N N . GLY A 1 240 ? 34.447 -20.488 -9.739 1.00 77.94 240 GLY A N 1
ATOM 1856 C CA . GLY A 1 240 ? 34.768 -21.487 -8.718 1.00 77.94 240 GLY A CA 1
ATOM 1857 C C . GLY A 1 240 ? 36.232 -21.938 -8.739 1.00 77.94 240 GLY A C 1
ATOM 1858 O O . GLY A 1 240 ? 36.823 -22.121 -7.675 1.00 77.94 240 GLY A O 1
ATOM 1859 N N . HIS A 1 241 ? 36.817 -22.066 -9.931 1.00 81.00 241 HIS A N 1
ATOM 1860 C CA . HIS A 1 241 ? 38.211 -22.440 -10.146 1.00 81.00 241 HIS A CA 1
ATOM 1861 C C . HIS A 1 241 ? 39.167 -21.352 -9.651 1.00 81.00 241 HIS A C 1
ATOM 1863 O O . HIS A 1 241 ? 40.057 -21.646 -8.857 1.00 81.00 241 HIS A O 1
ATOM 1869 N N . VAL A 1 242 ? 38.927 -20.088 -10.022 1.00 78.69 242 VAL A N 1
ATOM 1870 C CA . VAL A 1 242 ? 39.771 -18.959 -9.586 1.00 78.69 242 VAL A CA 1
ATOM 1871 C C . VAL A 1 242 ? 39.644 -18.700 -8.081 1.00 78.69 242 VAL A C 1
ATOM 1873 O O . VAL A 1 242 ? 40.626 -18.401 -7.410 1.00 78.69 242 VAL A O 1
ATOM 1876 N N . THR A 1 243 ? 38.446 -18.870 -7.515 1.00 74.81 243 THR A N 1
ATOM 1877 C CA . THR A 1 243 ? 38.206 -18.666 -6.072 1.00 74.81 243 THR A CA 1
ATOM 1878 C C . THR A 1 243 ? 38.561 -19.881 -5.206 1.00 74.81 243 THR A C 1
ATOM 1880 O O . THR A 1 243 ? 38.382 -19.840 -3.985 1.00 74.81 243 THR A O 1
ATOM 1883 N N . GLY A 1 244 ? 39.051 -20.975 -5.803 1.00 65.31 244 GLY A N 1
ATOM 1884 C CA . GLY A 1 244 ? 39.496 -22.174 -5.087 1.00 65.31 244 GLY A CA 1
ATOM 1885 C C . GLY A 1 244 ? 38.400 -22.871 -4.273 1.00 65.31 244 GLY A C 1
ATOM 1886 O O . GLY A 1 244 ? 38.683 -23.418 -3.210 1.00 65.31 244 GLY A O 1
ATOM 1887 N N . SER A 1 245 ? 37.139 -22.826 -4.722 1.00 57.00 245 SER A N 1
ATOM 1888 C CA . SER A 1 245 ? 35.991 -23.431 -4.023 1.00 57.00 245 SER A CA 1
ATOM 1889 C C . SER A 1 245 ? 35.818 -22.981 -2.553 1.00 57.00 245 SER A C 1
ATOM 1891 O O . SER A 1 245 ? 35.305 -23.733 -1.719 1.00 57.00 245 SER A O 1
ATOM 1893 N N . LYS A 1 246 ? 36.166 -21.731 -2.210 1.00 51.84 246 LYS A N 1
ATOM 1894 C CA . LYS A 1 246 ? 35.950 -21.172 -0.855 1.00 51.84 246 LYS A CA 1
ATOM 1895 C C . LYS A 1 246 ? 34.476 -21.138 -0.404 1.00 51.84 246 LYS A C 1
ATOM 1897 O O . LYS A 1 246 ? 34.212 -20.929 0.776 1.00 51.84 246 LYS A O 1
ATOM 1902 N N . PHE A 1 247 ? 33.514 -21.340 -1.311 1.00 50.25 247 PHE A N 1
ATOM 1903 C CA . PHE A 1 247 ? 32.082 -21.105 -1.070 1.00 50.25 247 PHE A CA 1
ATOM 1904 C C . PHE A 1 247 ? 31.198 -22.363 -0.922 1.00 50.25 247 PHE A C 1
ATOM 1906 O O . PHE A 1 247 ? 29.986 -22.232 -0.739 1.00 50.25 247 PHE A O 1
ATOM 1913 N N . GLY A 1 248 ? 31.756 -23.581 -0.924 1.00 50.47 248 GLY A N 1
ATOM 1914 C CA . GLY A 1 248 ? 30.961 -24.813 -0.759 1.00 50.47 248 GLY A CA 1
ATOM 1915 C C . GLY A 1 248 ? 29.803 -24.934 -1.770 1.00 50.47 248 GLY A C 1
ATOM 1916 O O . GLY A 1 248 ? 29.905 -24.457 -2.895 1.00 50.47 248 GLY A O 1
ATOM 1917 N N . THR A 1 249 ? 28.671 -25.536 -1.378 1.00 45.03 249 THR A N 1
ATOM 1918 C CA . THR A 1 249 ? 27.447 -25.663 -2.210 1.00 45.03 249 THR A CA 1
ATOM 1919 C C . THR A 1 249 ? 26.759 -24.328 -2.536 1.00 45.03 249 THR A C 1
ATOM 1921 O O . THR A 1 249 ? 25.753 -24.309 -3.251 1.00 45.03 249 THR A O 1
ATOM 1924 N N . SER A 1 250 ? 27.274 -23.204 -2.029 1.00 48.34 250 SER A N 1
ATOM 1925 C CA . SER A 1 250 ? 26.755 -21.875 -2.341 1.00 48.34 250 SER A CA 1
ATOM 1926 C C . SER A 1 250 ? 27.419 -21.322 -3.596 1.00 48.34 250 SER A C 1
ATOM 1928 O O . SER A 1 250 ? 28.637 -21.356 -3.750 1.00 48.34 250 SER A O 1
ATOM 1930 N N . LYS A 1 251 ? 26.590 -20.796 -4.506 1.00 52.75 251 LYS A N 1
ATOM 1931 C CA . LYS A 1 251 ? 27.026 -20.229 -5.788 1.00 52.75 251 LYS A CA 1
ATOM 1932 C C . LYS A 1 251 ? 28.119 -19.172 -5.545 1.00 52.75 251 LYS A C 1
ATOM 1934 O O . LYS A 1 251 ? 27.865 -18.242 -4.777 1.00 52.75 251 LYS A O 1
ATOM 1939 N N . PRO A 1 252 ? 29.300 -19.273 -6.176 1.00 55.97 252 PRO A N 1
ATOM 1940 C CA . PRO A 1 252 ? 30.324 -18.249 -6.040 1.00 55.97 252 PRO A CA 1
ATOM 1941 C C . PRO A 1 252 ? 29.832 -16.964 -6.721 1.00 55.97 252 PRO A C 1
ATOM 1943 O O . PRO A 1 252 ? 29.507 -16.957 -7.908 1.00 55.97 252 PRO A O 1
ATOM 1946 N N . PHE A 1 253 ? 29.714 -15.883 -5.948 1.00 63.19 253 PHE A N 1
ATOM 1947 C CA . PHE A 1 253 ? 29.305 -14.567 -6.439 1.00 63.19 253 PHE A CA 1
ATOM 1948 C C . PHE A 1 253 ? 30.526 -13.651 -6.532 1.00 63.19 253 PHE A C 1
ATOM 1950 O O . PHE A 1 253 ? 31.265 -13.509 -5.557 1.00 63.19 253 PHE A O 1
ATOM 1957 N N . LEU A 1 254 ? 30.683 -12.960 -7.666 1.00 68.75 254 LEU A N 1
ATOM 1958 C CA . LEU A 1 254 ? 31.790 -12.023 -7.926 1.00 68.75 254 LEU A CA 1
ATOM 1959 C C . LEU A 1 254 ? 31.932 -10.939 -6.843 1.00 68.75 254 LEU A C 1
ATOM 1961 O O . LEU A 1 254 ? 33.036 -10.505 -6.530 1.00 68.75 254 LEU A O 1
ATOM 1965 N N . LYS A 1 255 ? 30.820 -10.560 -6.198 1.00 72.06 255 LYS A N 1
ATOM 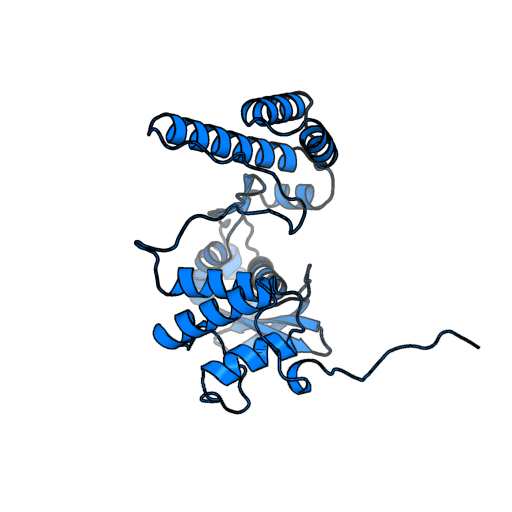1966 C CA . LYS A 1 255 ? 30.790 -9.599 -5.083 1.00 72.06 255 LYS A CA 1
ATOM 1967 C C . LYS A 1 255 ? 31.665 -10.012 -3.889 1.00 72.06 255 LYS A C 1
ATOM 1969 O O . LYS A 1 255 ? 32.144 -9.151 -3.154 1.00 72.06 255 LYS A O 1
ATOM 1974 N N . ASN A 1 256 ? 31.886 -11.312 -3.708 1.00 72.69 256 ASN A N 1
ATOM 1975 C CA . ASN A 1 256 ? 32.651 -11.862 -2.591 1.00 72.69 256 ASN A CA 1
ATOM 1976 C C . ASN A 1 256 ? 34.119 -12.153 -2.948 1.00 72.69 256 ASN A C 1
ATOM 1978 O O . ASN A 1 256 ? 34.841 -12.674 -2.103 1.00 72.69 256 ASN A O 1
ATOM 1982 N N . CYS A 1 257 ? 34.554 -11.827 -4.169 1.00 71.62 257 CYS A N 1
ATOM 1983 C CA . CYS A 1 257 ? 35.926 -12.044 -4.619 1.00 71.62 257 CYS A CA 1
ATOM 1984 C C . CYS A 1 257 ? 36.867 -10.928 -4.118 1.00 71.62 257 CYS A C 1
ATOM 1986 O O . CYS A 1 257 ? 36.470 -9.766 -3.911 1.00 71.62 257 CYS A O 1
ATOM 1988 N N . THR A 1 258 ? 38.134 -11.280 -3.896 1.00 79.25 258 THR A N 1
ATOM 1989 C CA . THR A 1 258 ? 39.214 -10.312 -3.652 1.00 79.25 258 THR A CA 1
ATOM 1990 C C . THR A 1 258 ? 39.554 -9.555 -4.940 1.00 79.25 258 THR A C 1
ATOM 1992 O O . THR A 1 258 ? 39.155 -9.952 -6.031 1.00 79.25 258 THR A O 1
ATOM 1995 N N . ALA A 1 259 ? 40.277 -8.436 -4.835 1.00 73.94 259 ALA A N 1
ATOM 1996 C CA . ALA A 1 259 ? 40.693 -7.684 -6.024 1.00 73.94 259 ALA A CA 1
ATOM 1997 C C . ALA A 1 259 ? 41.591 -8.524 -6.955 1.00 73.94 259 ALA A C 1
ATOM 1999 O O . ALA A 1 259 ? 41.449 -8.439 -8.166 1.00 73.94 259 ALA A O 1
ATOM 2000 N N . GLU A 1 260 ? 42.450 -9.375 -6.388 1.00 75.25 260 GLU A N 1
ATOM 2001 C CA . GLU A 1 260 ? 43.310 -10.304 -7.134 1.00 75.25 260 GLU A CA 1
ATOM 2002 C C . GLU A 1 260 ? 42.492 -11.383 -7.860 1.00 75.25 260 GLU A C 1
ATOM 2004 O O . GLU A 1 260 ? 42.722 -11.642 -9.037 1.00 75.25 260 GLU A O 1
ATOM 2009 N N . GLU A 1 261 ? 41.480 -11.953 -7.195 1.00 78.62 261 GLU A N 1
ATOM 2010 C CA . GLU A 1 261 ? 40.561 -12.929 -7.798 1.00 78.62 261 GLU A CA 1
ATOM 2011 C C . GLU A 1 261 ? 39.732 -12.294 -8.931 1.00 78.62 261 GLU A C 1
ATOM 2013 O O . GLU A 1 261 ? 39.517 -12.920 -9.963 1.00 78.62 261 GLU A O 1
ATOM 2018 N N . ILE A 1 262 ? 39.302 -11.036 -8.778 1.00 78.31 262 ILE A N 1
ATOM 2019 C CA . ILE A 1 262 ? 38.579 -10.288 -9.822 1.00 78.31 262 ILE A CA 1
ATOM 2020 C C . ILE A 1 262 ? 39.467 -10.067 -11.052 1.00 78.31 262 ILE A C 1
ATOM 2022 O O . ILE A 1 262 ? 38.998 -10.267 -12.171 1.00 78.31 262 ILE A O 1
ATOM 2026 N N . THR A 1 263 ? 40.734 -9.690 -10.859 1.00 78.75 263 THR A N 1
ATOM 2027 C CA . THR A 1 263 ? 41.689 -9.510 -11.962 1.00 78.75 263 THR A CA 1
ATOM 2028 C C . THR A 1 263 ? 41.942 -10.824 -12.699 1.00 78.75 263 THR A C 1
ATOM 2030 O O . THR A 1 263 ? 41.829 -10.857 -13.918 1.00 78.75 263 THR A O 1
ATOM 2033 N N . ALA A 1 264 ? 42.172 -11.922 -11.975 1.00 79.44 264 ALA A N 1
ATOM 2034 C CA . ALA A 1 264 ? 42.394 -13.235 -12.582 1.00 79.44 264 ALA A CA 1
ATOM 2035 C C . ALA A 1 264 ? 41.162 -13.755 -13.353 1.00 79.44 264 ALA A C 1
ATOM 2037 O O . ALA A 1 264 ? 41.298 -14.357 -14.416 1.00 79.44 264 ALA A O 1
ATOM 2038 N N . ILE A 1 265 ? 39.942 -13.494 -12.860 1.00 82.06 265 ILE A N 1
ATOM 2039 C CA . ILE A 1 265 ? 38.711 -13.816 -13.603 1.00 82.06 265 ILE A CA 1
ATOM 2040 C C . ILE A 1 265 ? 38.601 -12.946 -14.862 1.00 82.06 265 ILE A C 1
ATOM 2042 O O . ILE A 1 265 ? 38.211 -13.454 -15.908 1.00 82.06 265 ILE A O 1
ATOM 2046 N N . ALA A 1 266 ? 38.936 -11.655 -14.786 1.00 81.69 266 ALA A N 1
ATOM 2047 C CA . ALA A 1 266 ? 38.901 -10.762 -15.944 1.00 81.69 266 ALA A CA 1
ATOM 2048 C C . ALA A 1 266 ? 39.896 -11.183 -17.038 1.00 81.69 266 ALA A C 1
ATOM 2050 O O . ALA A 1 266 ? 39.529 -11.196 -18.210 1.00 81.69 266 ALA A O 1
ATOM 2051 N N . GLU A 1 267 ? 41.110 -11.587 -16.661 1.00 81.00 267 GLU A N 1
ATOM 2052 C CA . GLU A 1 267 ? 42.113 -12.130 -17.586 1.00 81.00 267 GLU A CA 1
ATOM 2053 C C . GLU A 1 267 ? 41.605 -13.406 -18.268 1.00 81.00 267 GLU A C 1
ATOM 2055 O O . GLU A 1 267 ? 41.582 -13.476 -19.496 1.00 81.00 267 GLU A O 1
ATOM 2060 N N . ALA A 1 268 ? 41.078 -14.365 -17.499 1.00 81.00 268 ALA A N 1
ATOM 2061 C CA . ALA A 1 268 ? 40.534 -15.600 -18.061 1.00 81.00 268 ALA A CA 1
ATOM 2062 C C . ALA A 1 268 ? 39.335 -15.351 -18.999 1.00 81.00 268 ALA A C 1
ATOM 2064 O O . ALA A 1 268 ? 39.182 -16.026 -20.013 1.00 81.00 268 ALA A O 1
ATOM 2065 N N . VAL A 1 269 ? 38.485 -14.363 -18.700 1.00 81.31 269 VAL A N 1
ATOM 2066 C CA . VAL A 1 269 ? 37.375 -13.956 -19.579 1.00 81.31 269 VAL A CA 1
ATOM 2067 C C . VAL A 1 269 ? 37.894 -13.442 -20.923 1.00 81.31 269 VAL A C 1
ATOM 2069 O O . VAL A 1 269 ? 37.341 -13.800 -21.963 1.00 81.31 269 VAL A O 1
ATOM 2072 N N . GLU A 1 270 ? 38.950 -12.633 -20.928 1.00 78.44 270 GLU A N 1
ATOM 2073 C CA . GLU A 1 270 ? 39.540 -12.125 -22.169 1.00 78.44 270 GLU A CA 1
ATOM 2074 C C . GLU A 1 270 ? 40.275 -13.227 -22.952 1.00 78.44 270 GLU A C 1
ATOM 2076 O O . GLU A 1 270 ? 40.156 -13.280 -24.175 1.00 78.44 270 GLU A O 1
ATOM 2081 N N . GLU A 1 271 ? 40.925 -14.183 -22.281 1.00 78.81 271 GLU A N 1
ATOM 2082 C CA . GLU A 1 271 ? 41.519 -15.359 -22.937 1.00 78.81 271 GLU A CA 1
ATOM 2083 C C . GLU A 1 271 ? 40.458 -16.283 -23.566 1.00 78.81 271 GLU A C 1
ATOM 2085 O O . GLU A 1 271 ? 40.663 -16.813 -24.662 1.00 78.81 271 GLU A O 1
ATOM 2090 N N . ILE A 1 272 ? 39.290 -16.444 -22.928 1.00 79.44 272 ILE A N 1
ATOM 2091 C CA . ILE A 1 272 ? 38.156 -17.186 -23.506 1.00 79.44 272 ILE A CA 1
ATOM 2092 C C . ILE A 1 272 ? 37.613 -16.453 -24.739 1.00 79.44 272 ILE A C 1
ATOM 2094 O O . ILE A 1 272 ? 37.339 -17.091 -25.755 1.00 79.44 272 ILE A O 1
ATOM 2098 N N . LYS A 1 273 ? 37.494 -15.118 -24.698 1.00 75.88 273 LYS A N 1
ATOM 2099 C CA . LYS A 1 273 ? 37.085 -14.322 -25.873 1.00 75.88 273 LYS A CA 1
ATOM 2100 C C . LYS A 1 273 ? 38.095 -14.395 -27.012 1.00 75.88 273 LYS A C 1
ATOM 2102 O O . LYS A 1 273 ? 37.696 -14.440 -28.172 1.00 75.88 273 LYS A O 1
ATOM 2107 N N . ALA A 1 274 ? 39.385 -14.413 -26.688 1.00 76.81 274 ALA A N 1
ATOM 2108 C CA . ALA A 1 274 ? 40.465 -14.562 -27.656 1.00 76.81 274 ALA A CA 1
ATOM 2109 C C . ALA A 1 274 ? 40.572 -15.992 -28.221 1.00 76.81 274 ALA A C 1
ATOM 2111 O O . ALA A 1 274 ? 41.333 -16.218 -29.161 1.00 76.81 274 ALA A O 1
ATOM 2112 N N . GLY A 1 275 ? 39.820 -16.954 -27.669 1.00 76.00 275 GLY A N 1
ATOM 2113 C CA . GLY A 1 275 ? 39.864 -18.361 -28.067 1.00 76.00 275 GLY A CA 1
ATOM 2114 C C . GLY A 1 275 ? 41.165 -19.066 -27.675 1.00 76.00 275 GLY A C 1
ATOM 2115 O O . GLY A 1 275 ? 41.472 -20.123 -28.219 1.00 76.00 275 GLY A O 1
ATOM 2116 N N . THR A 1 276 ? 41.946 -18.479 -26.764 1.00 75.44 276 THR A N 1
ATOM 2117 C CA . THR A 1 276 ? 43.230 -19.017 -26.291 1.00 75.44 276 THR A CA 1
ATOM 2118 C C . THR A 1 276 ? 43.101 -19.793 -24.984 1.00 75.44 276 THR A C 1
ATOM 2120 O O . THR A 1 276 ? 44.052 -20.457 -24.580 1.00 75.44 276 THR A O 1
ATOM 2123 N N . TYR A 1 277 ? 41.940 -19.720 -24.328 1.00 76.25 277 TYR A N 1
ATOM 2124 C CA . TYR A 1 277 ? 41.646 -20.461 -23.106 1.00 76.25 277 TYR A CA 1
ATOM 2125 C C . TYR A 1 277 ? 40.966 -21.797 -23.412 1.00 76.25 277 TYR A C 1
ATOM 2127 O O . TYR A 1 277 ? 39.862 -21.825 -23.963 1.00 76.25 277 TYR A O 1
ATOM 2135 N N . ASP A 1 278 ? 41.597 -22.899 -23.012 1.00 76.00 278 ASP A N 1
ATOM 2136 C CA . ASP A 1 278 ? 41.019 -24.237 -23.135 1.00 76.00 278 ASP A CA 1
ATOM 2137 C C . ASP A 1 278 ? 40.108 -24.529 -21.934 1.00 76.00 278 ASP A C 1
ATOM 2139 O O . ASP A 1 278 ? 40.560 -24.615 -20.789 1.00 76.00 278 ASP A O 1
ATOM 2143 N N . LEU A 1 279 ? 38.799 -24.625 -22.179 1.00 77.06 279 LEU A N 1
ATOM 2144 C CA . LEU A 1 279 ? 37.820 -24.902 -21.129 1.00 77.06 279 LEU A CA 1
ATOM 2145 C C . LEU A 1 279 ? 37.802 -26.402 -20.820 1.00 77.06 279 LEU A C 1
ATOM 2147 O O . LEU A 1 279 ? 37.603 -27.198 -21.739 1.00 77.06 279 LEU A O 1
ATOM 2151 N N . PRO A 1 280 ? 37.902 -26.808 -19.542 1.00 78.94 280 PRO A N 1
ATOM 2152 C CA . PRO A 1 280 ? 37.807 -28.214 -19.185 1.00 78.94 280 PRO A CA 1
ATOM 2153 C C . PRO A 1 280 ? 36.488 -28.840 -19.688 1.00 78.94 280 PRO A C 1
ATOM 2155 O O . PRO A 1 280 ? 35.419 -28.253 -19.466 1.00 78.94 280 PRO A O 1
ATOM 2158 N N . PRO A 1 281 ? 36.513 -30.020 -20.340 1.00 68.25 281 PRO A N 1
ATOM 2159 C CA . PRO A 1 281 ? 35.323 -30.651 -20.923 1.00 68.25 281 PRO A CA 1
ATOM 2160 C C . PRO A 1 281 ? 34.168 -30.814 -19.923 1.00 68.25 281 PRO A C 1
ATOM 2162 O O . PRO A 1 281 ? 33.004 -30.573 -20.250 1.00 68.25 281 PRO A O 1
ATOM 2165 N N . GLU A 1 282 ? 34.488 -31.122 -18.665 1.00 72.31 282 GLU A N 1
ATOM 2166 C CA . GLU A 1 282 ? 33.548 -31.274 -17.551 1.00 72.31 282 GLU A CA 1
ATOM 2167 C C . GLU A 1 282 ? 32.755 -29.997 -17.205 1.00 72.31 282 GLU A C 1
ATOM 2169 O O . GLU A 1 282 ? 31.744 -30.054 -16.496 1.00 72.31 282 GLU A O 1
ATOM 2174 N N . TRP A 1 283 ? 33.186 -28.828 -17.692 1.00 74.00 283 TRP A N 1
ATOM 2175 C CA . TRP A 1 283 ? 32.486 -27.559 -17.491 1.00 74.00 283 TRP A CA 1
ATOM 2176 C C . TRP A 1 283 ? 31.390 -27.312 -18.532 1.00 74.00 283 TRP A C 1
ATOM 2178 O O . TRP A 1 283 ? 30.555 -26.429 -18.323 1.00 74.00 283 TRP A O 1
ATOM 2188 N N . THR A 1 284 ? 31.361 -28.096 -19.615 1.00 66.06 284 THR A N 1
ATOM 2189 C CA . THR A 1 284 ? 30.544 -27.822 -20.809 1.00 66.06 284 THR A CA 1
ATOM 2190 C C . THR A 1 284 ? 29.429 -28.838 -21.095 1.00 66.06 284 THR A C 1
ATOM 2192 O O . THR A 1 284 ? 28.498 -28.491 -21.816 1.00 66.06 284 THR A O 1
ATOM 2195 N N . ASP A 1 285 ? 29.451 -30.040 -20.507 1.00 59.44 285 ASP A N 1
ATOM 2196 C CA . ASP A 1 285 ? 28.451 -31.090 -20.782 1.00 59.44 285 ASP A CA 1
ATOM 2197 C C . ASP A 1 285 ? 27.153 -30.911 -19.964 1.00 59.44 285 ASP A C 1
ATOM 2199 O O . ASP A 1 285 ? 27.169 -31.016 -18.732 1.00 59.44 285 ASP A O 1
ATOM 2203 N N . ASP A 1 286 ? 26.035 -30.655 -20.653 1.00 57.50 286 ASP A N 1
ATOM 2204 C CA . ASP A 1 286 ? 24.657 -30.684 -20.138 1.00 57.50 286 ASP A CA 1
ATOM 2205 C C . ASP A 1 286 ? 23.804 -31.654 -20.989 1.00 57.50 286 ASP A C 1
ATOM 2207 O O . ASP A 1 286 ? 22.917 -31.260 -21.745 1.00 57.50 286 ASP A O 1
ATOM 2211 N N . SER A 1 287 ? 24.066 -32.956 -20.892 1.00 48.84 287 SER A N 1
ATOM 2212 C CA . SER A 1 287 ? 23.256 -33.995 -21.541 1.00 48.84 287 SER A CA 1
ATOM 2213 C C . SER A 1 287 ? 21.993 -34.377 -20.742 1.00 48.84 287 SER A C 1
ATOM 2215 O O . SER A 1 287 ? 21.949 -35.457 -20.166 1.00 48.84 287 SER A O 1
ATOM 2217 N N . ILE A 1 288 ? 20.937 -33.535 -20.761 1.00 43.03 288 ILE A N 1
ATOM 2218 C CA . ILE A 1 288 ? 19.503 -33.946 -20.696 1.00 43.03 288 ILE A CA 1
ATOM 2219 C C . ILE A 1 288 ? 18.619 -32.975 -21.528 1.00 43.03 288 ILE A C 1
ATOM 2221 O O . ILE A 1 288 ? 18.624 -31.767 -21.313 1.00 43.03 288 ILE A O 1
ATOM 2225 N N . THR A 1 289 ? 17.850 -33.555 -22.461 1.00 43.53 289 THR A N 1
ATOM 2226 C CA . THR A 1 289 ? 16.976 -33.023 -23.544 1.00 43.53 289 THR A CA 1
ATOM 2227 C C . THR A 1 289 ? 15.527 -32.668 -23.133 1.00 43.53 289 THR A C 1
ATOM 2229 O O . THR A 1 289 ? 15.059 -33.126 -22.091 1.00 43.53 289 THR A O 1
ATOM 2232 N N . PRO A 1 290 ?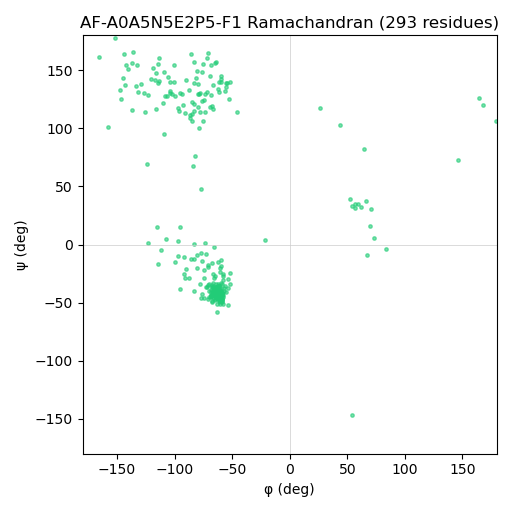 14.772 -31.891 -23.954 1.00 30.72 290 PRO A N 1
ATOM 2233 C CA . PRO A 1 290 ? 13.479 -32.390 -24.500 1.00 30.72 290 PRO A CA 1
ATOM 2234 C C . PRO A 1 290 ? 13.079 -31.779 -25.880 1.00 30.72 290 PRO A C 1
ATOM 2236 O O . PRO A 1 290 ? 13.708 -30.813 -26.308 1.00 30.72 290 PRO A O 1
ATOM 2239 N N . PRO A 1 291 ? 11.953 -32.171 -26.523 1.00 43.91 291 PRO A N 1
ATOM 2240 C CA . PRO A 1 291 ? 11.298 -33.478 -26.648 1.00 43.91 291 PRO A CA 1
ATOM 2241 C C . PRO A 1 291 ? 11.336 -33.997 -28.112 1.00 43.91 291 PRO A C 1
ATOM 2243 O O . PRO A 1 291 ? 11.497 -33.230 -29.057 1.00 43.91 291 PRO A O 1
ATOM 2246 N N . VAL A 1 292 ? 11.150 -35.306 -28.313 1.00 41.59 292 VAL A N 1
ATOM 2247 C CA . VAL A 1 292 ? 10.932 -35.894 -29.651 1.00 41.59 292 VAL A CA 1
ATOM 2248 C C . VAL A 1 292 ? 9.482 -35.646 -30.087 1.00 41.59 292 VAL A C 1
ATOM 2250 O O . VAL A 1 292 ? 8.555 -35.907 -29.320 1.00 41.59 292 VAL A O 1
ATOM 2253 N N . GLU A 1 293 ? 9.297 -35.141 -31.309 1.00 41.22 293 GLU A N 1
ATOM 2254 C CA . GLU A 1 293 ? 7.997 -34.963 -31.964 1.00 41.22 293 GLU A CA 1
ATOM 2255 C C . GLU A 1 293 ? 7.325 -36.308 -32.316 1.00 41.22 293 GLU A C 1
ATOM 2257 O O . GLU A 1 293 ? 7.925 -37.180 -32.938 1.00 41.22 293 GLU A O 1
ATOM 2262 N N . THR A 1 294 ? 6.062 -36.423 -31.891 1.00 35.84 294 THR A N 1
ATOM 2263 C CA . THR A 1 294 ? 4.911 -37.193 -32.418 1.00 35.84 294 THR A CA 1
ATOM 2264 C C . THR A 1 294 ? 5.120 -38.469 -33.255 1.00 35.84 294 THR A C 1
ATOM 2266 O O . THR A 1 294 ? 5.504 -38.388 -34.421 1.00 35.84 294 THR A O 1
ATOM 2269 N N . ALA A 1 295 ? 4.625 -39.600 -32.730 1.00 35.06 295 ALA A N 1
ATOM 2270 C CA . ALA A 1 295 ? 3.493 -40.389 -33.262 1.00 35.06 295 ALA A CA 1
ATOM 2271 C C . ALA A 1 295 ? 2.987 -41.372 -32.189 1.00 35.06 295 ALA A C 1
ATOM 2273 O O . ALA A 1 295 ? 3.843 -41.982 -31.510 1.00 35.06 295 ALA A O 1
#